Protein AF-A0A3D8I806-F1 (afdb_monomer_lite)

Structure (mmCIF, N/CA/C/O backbone):
data_AF-A0A3D8I806-F1
#
_entry.id   AF-A0A3D8I806-F1
#
loop_
_atom_site.group_PDB
_atom_site.id
_atom_site.type_symbol
_atom_site.label_atom_id
_atom_site.label_alt_id
_atom_site.label_comp_id
_atom_site.label_asym_id
_atom_site.label_entity_id
_atom_site.label_seq_id
_atom_site.pdbx_PDB_ins_code
_atom_site.Cartn_x
_atom_site.Cartn_y
_atom_site.Cartn_z
_atom_site.occupancy
_atom_site.B_iso_or_equiv
_atom_site.auth_seq_id
_atom_site.auth_comp_id
_atom_site.auth_asym_id
_atom_site.auth_atom_id
_atom_site.pdbx_PDB_model_num
ATOM 1 N N . MET A 1 1 ? -3.900 -1.223 16.841 1.00 91.44 1 MET A N 1
ATOM 2 C CA . MET A 1 1 ? -4.527 -0.066 16.174 1.00 91.44 1 MET A CA 1
ATOM 3 C C . MET A 1 1 ? -6.025 -0.297 16.074 1.00 91.44 1 MET A C 1
ATOM 5 O O . MET A 1 1 ? -6.434 -1.405 15.757 1.00 91.44 1 MET A O 1
ATOM 9 N N . ILE A 1 2 ? -6.832 0.716 16.383 1.00 94.12 2 ILE A N 1
ATOM 10 C CA . ILE A 1 2 ? -8.293 0.694 16.250 1.00 94.12 2 ILE A CA 1
ATOM 11 C C . ILE A 1 2 ? -8.667 1.702 15.163 1.00 94.12 2 ILE A C 1
ATOM 13 O O . ILE A 1 2 ? -8.192 2.835 15.216 1.00 94.12 2 ILE A O 1
ATOM 17 N N . LYS A 1 3 ? -9.485 1.311 14.187 1.00 93.19 3 LYS A N 1
ATOM 18 C CA . LYS A 1 3 ? -9.926 2.195 13.099 1.00 93.19 3 LYS A CA 1
ATOM 19 C C . LYS A 1 3 ? -11.351 1.894 12.658 1.00 93.19 3 LYS A C 1
ATOM 21 O O . LYS A 1 3 ? -11.885 0.832 12.971 1.00 93.19 3 LYS A O 1
ATOM 26 N N . THR A 1 4 ? -11.946 2.796 11.899 1.00 92.50 4 THR A N 1
ATOM 27 C CA . THR A 1 4 ? -13.226 2.595 11.206 1.00 92.50 4 THR A CA 1
ATOM 28 C C . THR A 1 4 ? -12.998 2.173 9.740 1.00 92.50 4 THR A C 1
ATOM 30 O O . THR A 1 4 ? -11.884 2.268 9.225 1.00 92.50 4 THR A O 1
ATOM 33 N N . ASN A 1 5 ? -14.026 1.651 9.057 1.00 90.69 5 ASN A N 1
ATOM 34 C CA . ASN A 1 5 ? -13.958 1.212 7.642 1.00 90.69 5 ASN A CA 1
ATOM 35 C C . ASN A 1 5 ? -14.298 2.266 6.581 1.00 90.69 5 ASN A C 1
ATOM 37 O O . ASN A 1 5 ? -14.129 1.984 5.399 1.00 90.69 5 ASN A O 1
ATOM 41 N N . HIS A 1 6 ? -14.869 3.403 6.959 1.00 88.25 6 HIS A N 1
ATOM 42 C CA . HIS A 1 6 ? -15.594 4.275 6.025 1.00 88.25 6 HIS A CA 1
ATOM 43 C C . HIS A 1 6 ? -15.131 5.735 6.087 1.00 88.25 6 HIS A C 1
ATOM 45 O O . HIS A 1 6 ? -15.766 6.601 5.489 1.00 88.25 6 HIS A O 1
ATOM 51 N N . ASP A 1 7 ? -14.045 6.009 6.813 1.00 85.44 7 ASP A N 1
ATOM 52 C CA . ASP A 1 7 ? -13.492 7.349 6.972 1.00 85.44 7 ASP A CA 1
ATOM 53 C C . ASP A 1 7 ? -11.987 7.414 6.716 1.00 85.44 7 ASP A C 1
ATOM 55 O O . ASP A 1 7 ? -11.317 6.410 6.467 1.00 85.44 7 ASP A O 1
ATOM 59 N N . CYS A 1 8 ? -11.460 8.635 6.826 1.00 82.19 8 CYS A N 1
ATOM 60 C CA . CYS A 1 8 ? -10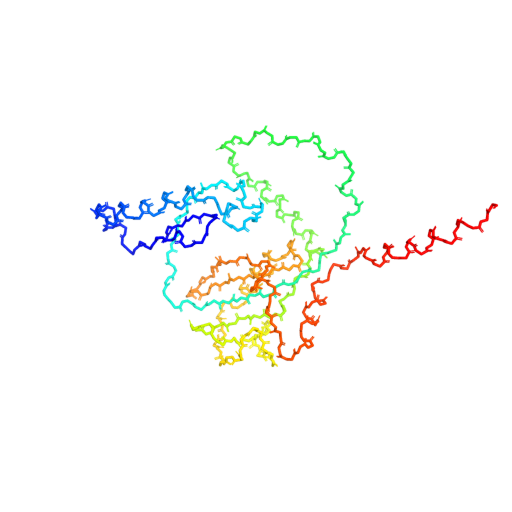.044 8.877 7.027 1.00 82.19 8 CYS A CA 1
ATOM 61 C C . CYS A 1 8 ? -9.789 9.527 8.401 1.00 82.19 8 CYS A C 1
ATOM 63 O O . CYS A 1 8 ? -10.479 10.461 8.812 1.00 82.19 8 CYS A O 1
ATOM 65 N N . GLY A 1 9 ? -8.724 9.108 9.088 1.00 82.06 9 GLY A N 1
ATOM 66 C CA . GLY A 1 9 ? -8.255 9.752 10.324 1.00 82.06 9 GLY A CA 1
ATOM 67 C C . GLY A 1 9 ? -8.912 9.264 11.623 1.00 82.06 9 GLY A C 1
ATOM 68 O O . GLY A 1 9 ? -8.425 9.616 12.707 1.00 82.06 9 GLY A O 1
ATOM 69 N N . GLY A 1 10 ? -9.924 8.390 11.548 1.00 84.50 10 GLY A N 1
ATOM 70 C CA . GLY A 1 10 ? -10.571 7.714 12.681 1.00 84.50 10 GLY A CA 1
ATOM 71 C C . GLY A 1 10 ? -9.715 6.637 13.354 1.00 84.50 10 GLY A C 1
ATOM 72 O O . GLY A 1 10 ? -10.228 5.611 13.788 1.00 84.50 10 GLY A O 1
ATOM 73 N N . VAL A 1 11 ? -8.398 6.847 13.429 1.00 91.62 11 VAL A N 1
ATOM 74 C CA . VAL A 1 11 ? -7.421 5.880 13.942 1.00 91.62 11 VAL A CA 1
ATOM 75 C C . VAL A 1 11 ? -7.052 6.195 15.393 1.00 91.62 11 VAL A C 1
ATOM 77 O O . VAL A 1 11 ? -6.738 7.340 15.732 1.00 91.62 11 VAL A O 1
ATOM 80 N N . VAL A 1 12 ? -7.057 5.175 16.250 1.00 94.44 12 VAL A N 1
ATOM 81 C CA . VAL A 1 12 ? -6.552 5.201 17.629 1.00 94.44 12 VAL A CA 1
ATOM 82 C C . VAL A 1 12 ? -5.414 4.190 17.755 1.00 94.44 12 VAL A C 1
ATOM 84 O O . VAL A 1 12 ? -5.570 3.002 17.451 1.00 94.44 12 VAL A O 1
ATOM 87 N N . ILE A 1 13 ? -4.259 4.655 18.225 1.00 93.25 13 ILE A N 1
ATOM 88 C CA . ILE A 1 13 ? -3.112 3.800 18.527 1.00 93.25 13 ILE A CA 1
ATOM 89 C C . ILE A 1 13 ? -3.187 3.381 19.993 1.00 93.25 13 ILE A C 1
ATOM 91 O O . ILE A 1 13 ? -3.414 4.203 20.875 1.00 93.25 13 ILE A O 1
ATOM 95 N N . VAL A 1 14 ? -3.034 2.080 20.231 1.00 93.69 14 VAL A N 1
ATOM 96 C CA . VAL A 1 14 ? -3.030 1.478 21.566 1.00 93.69 14 VAL A CA 1
ATOM 97 C C . VAL A 1 14 ? -1.726 0.710 21.698 1.00 93.69 14 VAL A C 1
ATOM 99 O O . VAL A 1 14 ? -1.607 -0.384 21.151 1.00 93.69 14 VAL A O 1
ATOM 102 N N . GLU A 1 15 ? -0.749 1.308 22.374 1.00 91.25 15 GLU A N 1
ATOM 103 C CA . GLU A 1 15 ? 0.585 0.722 22.575 1.00 91.25 15 GLU A CA 1
ATOM 104 C C 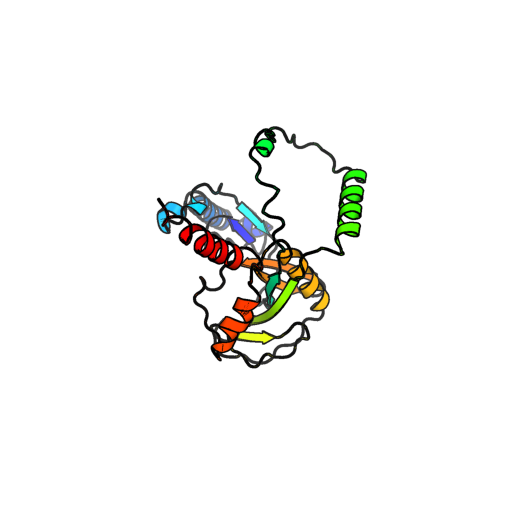. GLU A 1 15 ? 0.572 -0.347 23.671 1.00 91.25 15 GLU A C 1
ATOM 106 O O . GLU A 1 15 ? 1.154 -1.418 23.518 1.00 91.25 15 GLU A O 1
ATOM 111 N N . ASN A 1 16 ? -0.148 -0.082 24.766 1.00 93.12 16 ASN A N 1
ATOM 112 C CA . ASN A 1 16 ? -0.299 -1.003 25.884 1.00 93.12 16 ASN A CA 1
ATOM 113 C C . ASN A 1 16 ? -1.782 -1.206 26.212 1.00 93.12 16 ASN A C 1
ATOM 115 O O . ASN A 1 16 ? -2.479 -0.281 26.632 1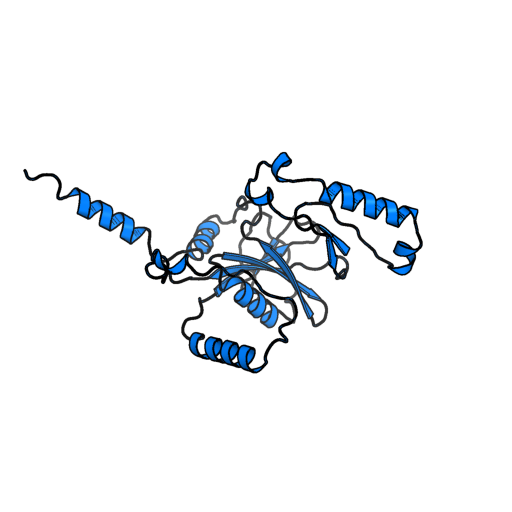.00 93.12 16 ASN A O 1
ATOM 119 N N . LYS A 1 17 ? -2.262 -2.442 26.031 1.00 93.31 17 LYS A N 1
ATOM 120 C CA . LYS A 1 17 ? -3.670 -2.807 26.236 1.00 93.31 17 LYS A CA 1
ATOM 121 C C . LYS A 1 17 ? -4.120 -2.628 27.686 1.00 93.31 17 LYS A C 1
ATOM 123 O O . LYS A 1 17 ? -5.197 -2.090 27.914 1.00 93.31 17 LYS A O 1
ATOM 128 N N . GLU A 1 18 ? -3.314 -3.068 28.647 1.00 94.75 18 GLU A N 1
ATOM 129 C CA . GLU A 1 18 ? -3.636 -2.967 30.075 1.00 94.75 18 GLU A CA 1
ATOM 130 C C . GLU A 1 18 ? -3.771 -1.500 30.483 1.00 94.75 18 GLU A C 1
ATOM 132 O O . GLU A 1 18 ? -4.798 -1.091 31.021 1.00 94.75 18 GLU A O 1
ATOM 137 N N . GLN A 1 19 ? -2.779 -0.675 30.146 1.00 94.06 19 GLN A N 1
ATOM 138 C CA . GLN A 1 19 ? -2.801 0.754 30.449 1.00 94.06 19 GLN A CA 1
ATOM 139 C C . GLN A 1 19 ? -3.978 1.461 29.773 1.00 94.06 19 GLN A C 1
ATOM 141 O O . GLN A 1 19 ? -4.633 2.287 30.403 1.00 94.06 19 GLN A O 1
ATOM 146 N N . PHE A 1 20 ? -4.267 1.129 28.513 1.00 96.06 20 PHE A N 1
ATOM 147 C CA . PHE A 1 20 ? -5.390 1.702 27.777 1.00 96.06 20 PHE A CA 1
ATOM 148 C C . PHE A 1 20 ? -6.740 1.388 28.429 1.00 96.06 20 PHE A C 1
ATOM 150 O O . PHE A 1 20 ? -7.594 2.264 28.506 1.00 96.06 20 PHE A O 1
ATOM 157 N N . LEU A 1 21 ? -6.931 0.162 28.924 1.00 94.50 21 LEU A N 1
ATOM 158 C CA . LEU A 1 21 ? -8.178 -0.243 29.578 1.00 94.50 21 LEU A CA 1
ATOM 159 C C . LEU A 1 21 ? -8.332 0.343 30.990 1.00 94.50 21 LEU A C 1
ATOM 161 O O . LEU A 1 21 ? -9.456 0.598 31.417 1.00 94.50 21 LEU A O 1
ATOM 165 N N . HIS A 1 22 ? -7.229 0.580 31.707 1.00 96.38 22 HIS A N 1
ATOM 166 C CA . HIS A 1 22 ? -7.258 1.134 33.066 1.00 96.38 22 HIS A CA 1
ATOM 167 C C . HIS A 1 22 ? -7.256 2.670 33.103 1.00 96.38 22 HIS A C 1
ATOM 169 O O . HIS A 1 22 ? -7.781 3.267 34.045 1.00 96.38 22 HIS A O 1
ATOM 175 N N . ASN A 1 23 ? -6.697 3.338 32.091 1.00 96.62 23 ASN A N 1
ATOM 176 C CA . ASN A 1 23 ? -6.719 4.793 31.992 1.00 96.62 23 ASN A CA 1
ATOM 177 C C . ASN A 1 23 ? -8.055 5.270 31.403 1.00 96.62 23 ASN A C 1
ATOM 179 O O . ASN A 1 23 ? -8.211 5.411 30.190 1.00 96.62 23 ASN A O 1
ATOM 183 N N . GLN A 1 24 ? -9.016 5.556 32.285 1.00 96.00 24 GLN A N 1
ATOM 184 C CA . GLN A 1 24 ? -10.355 6.005 31.893 1.00 96.00 24 GLN A CA 1
ATOM 185 C C . GLN A 1 24 ? -10.358 7.266 31.024 1.00 96.00 24 GLN A C 1
ATOM 187 O O . GLN A 1 24 ? -11.201 7.391 30.139 1.00 96.00 24 GLN A O 1
ATOM 192 N N . GLN A 1 25 ? -9.425 8.195 31.236 1.00 96.62 25 GLN A N 1
ATOM 193 C CA . GLN A 1 25 ? -9.353 9.397 30.412 1.00 96.62 25 GLN A CA 1
ATOM 194 C C . GLN A 1 25 ? -9.020 9.036 28.958 1.00 96.62 25 GLN A C 1
ATOM 196 O O . GLN A 1 25 ? -9.793 9.355 28.056 1.00 96.62 25 GLN A O 1
ATOM 201 N N . VAL A 1 26 ? -7.923 8.304 28.743 1.00 95.69 26 VAL A N 1
ATOM 202 C CA . VAL A 1 26 ? -7.471 7.892 27.402 1.00 95.69 26 VAL A CA 1
ATOM 203 C C . VAL A 1 26 ? -8.513 7.007 26.717 1.00 95.69 26 VAL A C 1
ATOM 205 O O . VAL A 1 26 ? -8.798 7.176 25.531 1.00 95.69 26 VAL A O 1
ATOM 208 N N . PHE A 1 27 ? -9.128 6.089 27.465 1.00 96.75 27 PHE A N 1
ATOM 209 C CA . PHE A 1 27 ? -10.194 5.239 26.946 1.00 96.75 27 PHE A CA 1
ATOM 210 C C . PHE A 1 27 ? -11.396 6.059 26.457 1.00 96.75 27 PHE A C 1
ATOM 212 O O . PHE A 1 27 ? -11.903 5.825 25.358 1.00 96.75 27 PHE A O 1
ATOM 219 N N . ASN A 1 28 ? -11.843 7.044 27.242 1.00 97.19 28 ASN A N 1
ATOM 220 C CA . ASN A 1 28 ? -12.973 7.895 26.872 1.00 97.19 28 ASN A CA 1
ATOM 221 C C . ASN A 1 28 ? -12.645 8.825 25.702 1.00 97.19 28 ASN A C 1
ATOM 223 O O . ASN A 1 28 ? -13.493 9.016 24.835 1.00 97.19 28 ASN A O 1
ATOM 227 N N . GLU A 1 29 ? -11.427 9.363 25.625 1.00 96.62 29 GLU A N 1
ATOM 228 C CA . GLU A 1 29 ? -10.968 10.152 24.475 1.00 96.62 29 GLU A CA 1
ATOM 229 C C . GLU A 1 29 ? -10.997 9.320 23.184 1.00 96.62 29 GLU A C 1
ATOM 231 O O . GLU A 1 29 ? -11.567 9.749 22.176 1.00 96.62 29 GLU A O 1
ATOM 236 N N . ALA A 1 30 ? -10.467 8.093 23.228 1.00 96.25 30 ALA A N 1
ATOM 237 C CA . ALA A 1 30 ? -10.513 7.156 22.111 1.00 96.25 30 ALA A CA 1
ATOM 238 C C . ALA A 1 30 ? -11.950 6.793 21.718 1.00 96.25 30 ALA A C 1
ATOM 240 O O . ALA A 1 30 ? -12.295 6.830 20.536 1.00 96.25 30 ALA A O 1
ATOM 241 N N . LYS A 1 31 ? -12.803 6.483 22.702 1.00 96.25 31 LYS A N 1
ATOM 242 C CA . LYS A 1 31 ? -14.220 6.178 22.483 1.00 96.25 31 LYS A CA 1
ATOM 243 C C . LYS A 1 31 ? -14.943 7.352 21.831 1.00 96.25 31 LYS A C 1
ATOM 245 O O . LYS A 1 31 ? -15.603 7.153 20.822 1.00 96.25 31 LYS A O 1
ATOM 250 N N . ASN A 1 32 ? -14.780 8.567 22.350 1.00 96.81 32 ASN A N 1
ATOM 251 C CA . ASN A 1 32 ? -15.413 9.768 21.803 1.00 96.81 32 ASN A CA 1
ATOM 252 C C . ASN A 1 32 ? -14.955 10.042 20.369 1.00 96.81 32 ASN A C 1
ATOM 254 O O . ASN A 1 32 ? -15.781 10.358 19.512 1.00 96.81 32 ASN A O 1
ATOM 258 N N . LYS A 1 33 ? -13.654 9.877 20.092 1.00 96.19 33 LYS A N 1
ATOM 259 C CA . LYS A 1 33 ? -13.119 9.973 18.733 1.00 96.19 33 LYS A CA 1
ATOM 260 C C . LYS A 1 33 ? -13.801 8.954 17.818 1.00 96.19 33 LYS A C 1
ATOM 262 O O . LYS A 1 33 ? -14.367 9.345 16.805 1.00 96.19 33 LYS A O 1
ATOM 267 N N . LEU A 1 34 ? -13.799 7.674 18.183 1.00 96.31 34 LEU A N 1
ATOM 268 C CA . LEU A 1 34 ? -14.389 6.611 17.365 1.00 96.31 34 LEU A CA 1
ATOM 269 C C . LEU A 1 34 ? -15.900 6.795 17.167 1.00 96.31 34 LEU A C 1
ATOM 271 O O . LEU A 1 34 ? -16.373 6.626 16.050 1.00 96.31 34 LEU A O 1
ATOM 275 N N . THR A 1 35 ? -16.647 7.200 18.198 1.00 95.88 35 THR A N 1
ATOM 276 C CA . THR A 1 35 ? -18.086 7.498 18.093 1.00 95.88 35 THR A CA 1
ATOM 277 C C . THR A 1 35 ? -18.348 8.621 17.097 1.00 95.88 35 THR A C 1
ATOM 279 O O . THR A 1 35 ? -19.144 8.441 16.182 1.00 95.88 35 THR A O 1
ATOM 282 N N . LYS A 1 36 ? -17.624 9.743 17.207 1.00 95.25 36 LYS A N 1
ATOM 283 C CA . LYS A 1 36 ? -17.750 10.860 16.260 1.00 95.25 36 LYS A CA 1
ATOM 284 C C . LYS A 1 36 ? -17.516 10.401 14.820 1.00 95.25 36 LYS A C 1
ATOM 286 O O . LYS A 1 36 ? -18.215 10.825 13.905 1.00 95.25 36 LYS A O 1
ATOM 291 N N . HIS A 1 37 ? -16.516 9.550 14.628 1.00 94.81 37 HIS A N 1
ATOM 292 C CA . HIS A 1 37 ? -16.167 9.002 13.328 1.00 94.81 37 HIS A CA 1
ATOM 293 C C . HIS A 1 37 ? -17.248 8.046 12.793 1.00 94.81 37 HIS A C 1
ATOM 295 O O . HIS A 1 37 ? -17.671 8.211 11.658 1.00 94.81 37 HIS A O 1
ATOM 301 N N . LEU A 1 38 ? -17.789 7.145 13.622 1.00 94.69 38 LEU A N 1
ATOM 302 C CA . LEU A 1 38 ? -18.918 6.274 13.261 1.00 94.69 38 LEU A CA 1
ATOM 303 C C . LEU A 1 38 ? -20.197 7.040 12.887 1.00 94.69 38 LEU A C 1
ATOM 305 O O . LEU A 1 38 ? -20.976 6.566 12.067 1.00 94.69 38 LEU A O 1
ATOM 309 N N . GLU A 1 39 ? -20.427 8.203 13.494 1.00 94.62 39 GLU A N 1
ATOM 310 C CA . GLU A 1 39 ? -21.573 9.074 13.198 1.00 94.62 39 GLU A CA 1
ATOM 311 C C . GLU A 1 39 ? -21.357 9.938 11.942 1.00 94.62 39 GLU A C 1
ATOM 313 O O . GLU A 1 39 ? -22.293 10.570 11.445 1.00 94.62 39 GLU A O 1
ATOM 318 N N . THR A 1 40 ? -20.133 9.980 11.405 1.00 92.75 40 THR A N 1
ATOM 319 C CA . THR A 1 40 ? -19.782 10.823 10.261 1.00 92.75 40 THR A CA 1
ATOM 320 C C . THR A 1 40 ? -19.949 10.062 8.951 1.00 92.75 40 THR A C 1
ATOM 322 O O . THR A 1 40 ? -19.111 9.254 8.564 1.00 92.75 40 THR A O 1
ATOM 325 N N . ASN A 1 41 ? -20.990 10.391 8.187 1.00 92.00 41 ASN A N 1
ATOM 326 C CA . ASN A 1 41 ? -21.143 9.861 6.835 1.00 92.00 41 ASN A CA 1
ATOM 327 C C . ASN A 1 41 ? -20.392 10.732 5.810 1.00 92.00 41 ASN A C 1
ATOM 329 O O . ASN A 1 41 ? -20.807 11.854 5.498 1.00 92.00 41 ASN A O 1
ATOM 333 N N . TYR A 1 42 ? -19.303 10.192 5.253 1.00 89.88 42 TYR A N 1
ATOM 334 C CA . TYR A 1 42 ? -18.424 10.893 4.308 1.00 89.88 42 TYR A CA 1
ATOM 335 C C . TYR A 1 42 ? -19.107 11.300 3.002 1.00 89.88 42 TYR A C 1
ATOM 337 O O . TYR A 1 42 ? -18.703 12.295 2.397 1.00 89.88 42 TYR A O 1
ATOM 345 N N . TYR A 1 43 ? -20.203 10.644 2.609 1.00 91.50 43 TYR A N 1
ATOM 346 C CA . TYR A 1 43 ? -21.008 11.099 1.475 1.00 91.50 43 TYR A CA 1
ATOM 347 C C . TYR A 1 43 ? -21.492 12.543 1.655 1.00 91.50 43 TYR A C 1
ATOM 349 O O . TYR A 1 43 ? -21.518 13.310 0.694 1.00 91.50 43 TYR A O 1
ATOM 357 N N . HIS A 1 44 ? -21.857 12.957 2.870 1.00 92.75 44 HIS A N 1
ATOM 358 C CA . HIS A 1 44 ? -22.310 14.329 3.108 1.00 92.75 44 HIS A CA 1
ATOM 359 C C . HIS A 1 44 ? -21.180 15.362 3.002 1.00 92.75 44 HIS A C 1
ATOM 361 O O . HIS A 1 44 ? -21.472 16.544 2.830 1.00 92.75 44 HIS A O 1
ATOM 367 N N . ILE A 1 45 ? -19.921 14.916 3.042 1.00 89.06 45 ILE A N 1
ATOM 368 C CA . ILE A 1 45 ? -18.721 15.750 2.966 1.00 89.06 45 ILE A CA 1
ATOM 369 C C . ILE A 1 45 ? -18.197 15.806 1.526 1.00 89.06 45 ILE A C 1
ATOM 371 O O . ILE A 1 45 ? -18.136 16.885 0.942 1.00 89.06 45 ILE A O 1
ATOM 375 N N . SER A 1 46 ? -17.838 14.657 0.940 1.00 88.44 46 SER A N 1
ATOM 376 C CA . SER A 1 46 ? -17.204 14.589 -0.388 1.00 88.44 46 SER A CA 1
ATOM 377 C C . SER A 1 46 ? -18.198 14.462 -1.542 1.00 88.44 46 SER A C 1
ATOM 379 O O . SER A 1 46 ? -17.825 14.659 -2.695 1.00 88.44 46 SER A O 1
ATOM 381 N N . ARG A 1 47 ? -19.472 14.159 -1.248 1.00 92.44 47 ARG A N 1
ATOM 382 C CA . ARG A 1 47 ? -20.541 13.906 -2.237 1.00 92.44 47 ARG A CA 1
ATOM 383 C C . ARG A 1 47 ? -20.287 12.706 -3.148 1.00 92.44 47 ARG A C 1
ATOM 385 O O . ARG A 1 47 ? -20.954 12.550 -4.169 1.00 92.44 47 ARG A O 1
ATOM 392 N N . GLU A 1 48 ? -19.411 11.802 -2.732 1.00 88.44 48 GLU A N 1
ATOM 393 C CA . GLU A 1 48 ? -19.169 10.533 -3.403 1.00 88.44 48 GLU A CA 1
ATOM 394 C C . GLU A 1 48 ? -20.229 9.503 -2.992 1.00 88.44 48 GLU A C 1
ATOM 396 O O . GLU A 1 48 ? -20.221 8.955 -1.891 1.00 88.44 48 GLU A O 1
ATOM 401 N N . TYR A 1 49 ? -21.197 9.272 -3.883 1.00 92.56 49 TYR A N 1
ATOM 402 C CA . TYR A 1 49 ? -22.420 8.522 -3.570 1.00 92.56 49 TYR A CA 1
ATOM 403 C C . TYR A 1 49 ? -22.168 7.082 -3.098 1.00 92.56 49 TYR A C 1
ATOM 405 O O . TYR A 1 49 ? -22.941 6.556 -2.304 1.00 92.56 49 TYR A O 1
ATOM 413 N N . HIS A 1 50 ? -21.072 6.454 -3.531 1.00 89.88 50 HIS A N 1
ATOM 414 C CA . HIS A 1 50 ? -20.718 5.089 -3.136 1.00 89.88 50 HIS A CA 1
ATOM 415 C C . HIS A 1 50 ? -20.333 4.947 -1.651 1.00 89.88 50 HIS A C 1
ATOM 417 O O . HIS A 1 50 ? -20.349 3.832 -1.142 1.00 89.88 50 HIS A O 1
ATOM 423 N N . TYR A 1 51 ? -20.058 6.045 -0.933 1.00 90.38 51 TYR A N 1
ATOM 424 C CA . TYR A 1 51 ? -19.868 6.012 0.525 1.00 90.38 51 TYR A CA 1
ATOM 425 C C . TYR A 1 51 ? -21.175 6.090 1.320 1.00 90.38 51 TYR A C 1
ATOM 427 O O . TYR A 1 51 ? -21.167 5.831 2.520 1.00 90.38 51 TYR A O 1
ATOM 435 N N . LYS A 1 52 ? -22.299 6.455 0.685 1.00 92.62 52 LYS A N 1
ATOM 436 C CA . LYS A 1 52 ? -23.544 6.815 1.381 1.00 92.62 52 LYS A CA 1
ATOM 437 C C . LYS A 1 52 ? -24.082 5.695 2.267 1.00 92.62 52 LYS A C 1
ATOM 439 O O . LYS A 1 52 ? -24.523 5.974 3.379 1.00 92.62 52 LYS A O 1
ATOM 444 N N . ASP A 1 53 ? -24.036 4.468 1.760 1.00 94.94 53 ASP A N 1
ATOM 445 C CA . ASP A 1 53 ? -24.699 3.310 2.360 1.00 94.94 53 ASP A CA 1
ATOM 446 C C . ASP A 1 53 ? -23.696 2.324 2.995 1.00 94.94 53 ASP A C 1
ATOM 448 O O . ASP A 1 53 ? -24.044 1.180 3.287 1.00 94.94 53 ASP A O 1
ATOM 452 N N . ILE A 1 54 ? -22.438 2.740 3.210 1.00 92.19 54 ILE A N 1
ATOM 453 C CA . ILE A 1 54 ? -21.460 1.915 3.931 1.00 92.19 54 ILE A CA 1
ATOM 454 C C . ILE A 1 54 ? -21.866 1.849 5.401 1.00 92.19 54 ILE A C 1
ATOM 456 O O . ILE A 1 54 ? -21.939 2.872 6.075 1.00 92.19 54 ILE A O 1
ATOM 460 N N . GLU A 1 55 ? -22.077 0.637 5.912 1.00 94.31 55 GLU A N 1
ATOM 461 C CA . GLU A 1 55 ? -22.334 0.411 7.332 1.00 94.31 55 GLU A CA 1
ATOM 462 C C . GLU A 1 55 ? -21.071 0.717 8.169 1.00 94.31 55 GLU A C 1
ATOM 464 O O . GLU A 1 55 ? -20.045 0.036 7.999 1.00 94.31 55 GLU A O 1
ATOM 469 N N . PRO A 1 56 ? -21.116 1.707 9.085 1.00 94.19 56 PRO A N 1
ATOM 470 C CA . PRO A 1 56 ? -19.983 2.061 9.936 1.00 94.19 56 PRO A CA 1
ATOM 471 C C . PRO A 1 56 ? -19.593 0.928 10.892 1.00 94.19 56 PRO A C 1
ATOM 473 O O . PRO A 1 56 ? -20.409 0.449 11.678 1.00 94.19 56 PRO A O 1
ATOM 476 N N . ARG A 1 57 ? -18.326 0.502 10.864 1.00 94.75 57 ARG A N 1
ATOM 477 C CA . ARG A 1 57 ? -17.783 -0.563 11.727 1.00 94.75 57 ARG A CA 1
ATOM 478 C C . ARG A 1 57 ? -16.408 -0.191 12.270 1.00 94.75 57 ARG A C 1
ATOM 480 O O . ARG A 1 57 ? -15.670 0.545 11.621 1.00 94.75 57 ARG A O 1
ATOM 487 N N . ILE A 1 58 ? -16.060 -0.743 13.436 1.00 94.00 58 ILE A N 1
ATOM 488 C CA . ILE A 1 58 ? -14.726 -0.640 14.046 1.00 94.00 58 ILE A CA 1
ATOM 489 C C . ILE A 1 58 ? -13.947 -1.937 13.808 1.00 94.00 58 ILE A C 1
ATOM 491 O O . ILE A 1 58 ? -14.474 -3.031 14.006 1.00 94.00 58 ILE A O 1
ATOM 495 N N . PHE A 1 59 ? -12.672 -1.799 13.460 1.00 92.81 59 PHE A N 1
ATOM 496 C CA . PHE A 1 59 ? -11.701 -2.877 13.325 1.00 92.81 59 PHE A CA 1
ATOM 497 C C . PHE A 1 59 ? -10.555 -2.651 14.298 1.00 92.81 59 PHE A C 1
ATOM 499 O O . PHE A 1 59 ? -10.129 -1.517 14.532 1.00 92.81 59 PHE A O 1
ATOM 506 N N . VAL A 1 60 ? -10.049 -3.746 14.854 1.00 92.62 60 VAL A N 1
ATOM 507 C CA . VAL A 1 60 ? -8.863 -3.747 15.705 1.00 92.62 60 VAL A CA 1
ATOM 508 C C . VAL A 1 60 ? -7.837 -4.660 15.058 1.00 92.62 60 VAL A C 1
ATOM 510 O O . VAL A 1 60 ? -8.106 -5.838 14.844 1.00 92.62 60 VAL A O 1
ATOM 513 N N . GLU A 1 61 ? -6.671 -4.109 14.749 1.00 88.31 61 GLU A N 1
ATOM 514 C CA . GLU A 1 61 ? -5.561 -4.831 14.132 1.00 88.31 61 GLU A CA 1
ATOM 515 C C . GLU A 1 61 ? -4.267 -4.638 14.923 1.00 88.31 61 GLU A C 1
ATOM 517 O O . GLU A 1 61 ? -4.088 -3.643 15.635 1.00 88.31 61 GLU A O 1
ATOM 522 N N . GLU A 1 62 ? -3.368 -5.613 14.839 1.00 88.69 62 GLU A N 1
ATOM 523 C CA . GLU A 1 62 ? -2.047 -5.517 15.453 1.00 88.69 62 GLU A CA 1
ATOM 524 C C . GLU A 1 62 ? -1.220 -4.430 14.755 1.00 88.69 62 GLU A C 1
ATOM 526 O O . GLU A 1 62 ? -1.278 -4.266 13.538 1.00 88.69 62 GLU A O 1
ATOM 531 N N . MET A 1 63 ? -0.461 -3.657 15.532 1.00 88.25 63 MET A N 1
ATOM 532 C CA . MET A 1 63 ? 0.456 -2.677 14.962 1.00 88.25 63 MET A CA 1
ATOM 533 C C . MET A 1 63 ? 1.733 -3.394 14.527 1.00 88.25 63 MET A C 1
ATOM 535 O O . MET A 1 63 ? 2.393 -4.037 15.334 1.00 88.25 63 MET A O 1
ATOM 539 N N . LEU A 1 64 ? 2.082 -3.270 13.249 1.00 86.06 64 LEU A N 1
ATOM 540 C CA . LEU A 1 64 ? 3.203 -3.998 12.653 1.00 86.06 64 LEU A CA 1
ATOM 541 C C . LEU A 1 64 ? 4.588 -3.392 12.969 1.00 86.06 64 LEU A C 1
ATOM 543 O O . LEU A 1 64 ? 5.608 -4.005 12.657 1.00 86.06 64 LEU A O 1
ATOM 547 N N . GLY A 1 65 ? 4.630 -2.209 13.589 1.00 82.62 65 GLY A N 1
ATOM 548 C CA . GLY A 1 65 ? 5.848 -1.489 13.975 1.00 82.62 65 GLY A CA 1
ATOM 549 C C . GLY A 1 65 ? 5.932 -0.084 13.375 1.00 82.62 65 GLY A C 1
ATOM 550 O O . GLY A 1 65 ? 4.999 0.388 12.725 1.00 82.62 65 GLY A O 1
ATOM 551 N N . GLU A 1 66 ? 7.064 0.580 13.601 1.00 79.31 66 GLU A N 1
ATOM 552 C CA . GLU A 1 66 ? 7.376 1.903 13.051 1.00 79.31 66 GLU A CA 1
ATOM 553 C C . GLU A 1 66 ? 8.299 1.801 11.828 1.00 79.31 66 GLU A C 1
ATOM 555 O O . GLU A 1 66 ? 9.033 0.826 11.670 1.00 79.31 66 GLU A O 1
ATOM 560 N N . ASN A 1 67 ? 8.295 2.832 10.975 1.00 78.94 67 ASN A N 1
ATOM 561 C CA . ASN A 1 67 ? 9.203 2.969 9.824 1.00 78.94 67 ASN A CA 1
ATOM 562 C C . ASN A 1 67 ? 9.199 1.768 8.859 1.00 78.94 67 ASN A C 1
ATOM 564 O O . ASN A 1 67 ? 10.231 1.396 8.297 1.00 78.94 67 ASN A O 1
ATOM 568 N N . LEU A 1 68 ? 8.028 1.164 8.656 1.00 85.75 68 LEU A N 1
ATOM 569 C CA . LEU A 1 68 ? 7.863 0.034 7.751 1.00 85.75 68 LEU A CA 1
ATOM 570 C C . LEU A 1 68 ? 8.092 0.460 6.300 1.00 85.75 68 LEU A C 1
ATOM 572 O O . LEU A 1 68 ? 7.515 1.442 5.831 1.00 85.75 68 LEU A O 1
ATOM 576 N N . GLN A 1 69 ? 8.905 -0.311 5.577 1.00 89.44 69 GLN A N 1
ATOM 577 C CA . GLN A 1 69 ? 9.035 -0.133 4.138 1.00 89.44 69 GLN A CA 1
ATOM 578 C C . GLN A 1 69 ? 7.802 -0.706 3.444 1.00 89.44 69 GLN A C 1
ATOM 580 O O . GLN A 1 69 ? 7.528 -1.905 3.526 1.00 89.44 69 GLN A O 1
ATOM 585 N N . ASP A 1 70 ? 7.096 0.169 2.743 1.00 91.12 70 ASP A N 1
ATOM 586 C CA . ASP A 1 70 ? 5.978 -0.170 1.874 1.00 91.12 70 ASP A CA 1
ATOM 587 C C . ASP A 1 70 ? 6.501 -0.570 0.485 1.00 91.12 70 ASP A C 1
ATOM 589 O O . ASP A 1 70 ? 7.348 0.130 -0.090 1.00 91.12 70 ASP A O 1
ATOM 593 N N . TYR A 1 71 ? 6.022 -1.706 -0.020 1.00 96.75 71 TYR A N 1
ATOM 594 C CA . TYR A 1 71 ? 6.319 -2.237 -1.344 1.00 96.75 71 TYR A CA 1
ATOM 595 C C . TYR A 1 71 ? 5.031 -2.252 -2.158 1.00 96.75 71 TYR A C 1
ATOM 597 O O . TYR A 1 71 ? 4.155 -3.087 -1.929 1.00 96.75 71 TYR A O 1
ATOM 605 N N . ARG A 1 72 ? 4.931 -1.346 -3.129 1.00 97.81 72 ARG A N 1
ATOM 606 C CA . ARG A 1 72 ? 3.697 -1.129 -3.888 1.00 97.81 72 ARG A CA 1
ATOM 607 C C . ARG A 1 72 ? 3.799 -1.764 -5.264 1.00 97.81 72 ARG A C 1
ATOM 609 O O . ARG A 1 72 ? 4.536 -1.279 -6.120 1.00 97.81 72 ARG A O 1
ATOM 616 N N . PHE A 1 73 ? 3.073 -2.851 -5.479 1.00 98.38 73 PHE A N 1
ATOM 617 C CA . PHE A 1 73 ? 3.094 -3.628 -6.716 1.00 98.38 73 PHE A CA 1
ATOM 618 C C . PHE A 1 73 ? 1.981 -3.149 -7.644 1.00 98.38 73 PHE A C 1
ATOM 620 O O . PHE A 1 73 ? 0.808 -3.454 -7.422 1.00 98.38 73 PHE A O 1
ATOM 627 N N . HIS A 1 74 ? 2.337 -2.413 -8.695 1.00 97.94 74 HIS A N 1
ATOM 628 C CA . HIS A 1 74 ? 1.390 -2.024 -9.738 1.00 97.94 74 HIS A CA 1
ATOM 629 C C . HIS A 1 74 ? 1.149 -3.217 -10.662 1.00 97.94 74 HIS A C 1
ATOM 631 O O . HIS A 1 74 ? 2.001 -3.570 -11.481 1.00 97.94 74 HIS A O 1
ATOM 637 N N . SER A 1 75 ? 0.003 -3.866 -10.470 1.00 96.94 75 SER A N 1
ATOM 638 C CA . SER A 1 75 ? -0.319 -5.163 -11.059 1.00 96.94 75 SER A CA 1
ATOM 639 C C . SER A 1 75 ? -1.372 -4.998 -12.149 1.00 96.94 75 SER A C 1
ATOM 641 O O . SER A 1 75 ? -2.395 -4.350 -11.927 1.00 96.94 75 SER A O 1
ATOM 643 N N . PHE A 1 76 ? -1.129 -5.598 -13.309 1.00 94.62 76 PHE A N 1
ATOM 644 C CA . PHE A 1 76 ? -1.969 -5.520 -14.500 1.00 94.62 76 PHE A CA 1
ATOM 645 C C . PHE A 1 76 ? -2.356 -6.928 -14.926 1.00 94.62 76 PHE A C 1
ATOM 647 O O . PHE A 1 76 ? -1.490 -7.798 -15.039 1.00 94.62 76 PHE A O 1
ATOM 654 N N . THR A 1 77 ? -3.638 -7.156 -15.183 1.00 90.81 77 THR A N 1
ATOM 655 C CA . THR A 1 77 ? -4.138 -8.487 -15.528 1.00 90.81 77 THR A CA 1
ATOM 656 C C . THR A 1 77 ? -4.942 -8.434 -16.813 1.00 90.81 77 THR A C 1
ATOM 658 O O . THR A 1 77 ? -5.921 -7.693 -16.926 1.00 90.81 77 THR A O 1
ATOM 661 N N . HIS A 1 78 ? -4.582 -9.288 -17.770 1.00 83.81 78 HIS A N 1
ATOM 662 C CA . HIS A 1 78 ? -5.384 -9.472 -18.973 1.00 83.81 78 HIS A CA 1
ATOM 663 C C . HIS A 1 78 ? -6.577 -10.373 -18.664 1.00 83.81 78 HIS A C 1
ATOM 665 O O . HIS A 1 78 ? -6.461 -11.595 -18.587 1.00 83.81 78 HIS A O 1
ATOM 671 N N . ILE A 1 79 ? -7.741 -9.756 -18.477 1.00 70.00 79 ILE A N 1
ATOM 672 C CA . ILE A 1 79 ? -9.001 -10.477 -18.310 1.00 70.00 79 ILE A CA 1
ATOM 673 C C . ILE A 1 79 ? -9.623 -10.658 -19.694 1.00 70.00 79 ILE A C 1
ATOM 675 O O . ILE A 1 79 ? -10.124 -9.697 -20.280 1.00 70.00 79 ILE A O 1
ATOM 679 N N . HIS A 1 80 ? -9.621 -11.889 -20.207 1.00 62.06 80 HIS A N 1
ATOM 680 C CA . HIS A 1 80 ? -10.408 -12.230 -21.387 1.00 62.06 80 HIS A CA 1
ATOM 681 C C . HIS A 1 80 ? -11.898 -12.116 -21.045 1.00 62.06 80 HIS A C 1
ATOM 683 O O . HIS A 1 80 ? -12.410 -12.814 -20.167 1.00 62.06 80 HIS A O 1
ATOM 689 N N . SER A 1 81 ? -12.612 -11.220 -21.723 1.00 52.72 81 SER A N 1
ATOM 690 C CA . SER A 1 81 ? -14.060 -11.123 -21.606 1.00 52.72 81 SER A CA 1
ATOM 691 C C . SER A 1 81 ? -14.716 -12.352 -22.246 1.00 52.72 81 SER A C 1
ATOM 693 O O . SER A 1 81 ? -15.043 -12.354 -23.421 1.00 52.72 81 SER A O 1
ATOM 695 N N . GLN A 1 82 ? -15.054 -13.370 -21.451 1.00 46.28 82 GLN A N 1
ATOM 696 C CA . GLN A 1 82 ? -16.189 -14.255 -21.781 1.00 46.28 82 GLN A CA 1
ATOM 697 C C . GLN A 1 82 ? -17.541 -13.577 -21.452 1.00 46.28 82 GLN A C 1
ATOM 699 O O . GLN A 1 82 ? -18.535 -14.225 -21.130 1.00 46.28 82 GLN A O 1
ATOM 704 N N . ARG A 1 83 ? -17.580 -12.237 -21.460 1.00 44.41 83 ARG A N 1
ATOM 705 C CA . ARG A 1 83 ? -18.660 -11.417 -20.888 1.00 44.41 83 ARG A CA 1
ATOM 706 C C . ARG A 1 83 ? -19.861 -11.189 -21.811 1.00 44.41 83 ARG A C 1
ATOM 708 O O . ARG A 1 83 ? -20.704 -10.378 -21.454 1.00 44.41 83 ARG A O 1
ATOM 715 N N . ASP A 1 84 ? -19.994 -11.944 -22.899 1.00 38.28 84 ASP A N 1
ATOM 716 C CA . ASP A 1 84 ? -21.190 -11.886 -23.755 1.00 38.28 84 ASP A CA 1
ATOM 717 C C . ASP A 1 84 ? -22.211 -13.012 -23.478 1.00 38.28 84 ASP A C 1
ATOM 719 O O . ASP A 1 84 ? -23.304 -12.984 -24.032 1.00 38.28 84 ASP A O 1
ATOM 723 N N . SER A 1 85 ? -21.929 -13.975 -22.583 1.00 35.53 85 SER A N 1
ATOM 724 C CA . SER A 1 85 ? -22.831 -15.127 -22.343 1.00 35.53 85 SER A CA 1
ATOM 725 C C . SER A 1 85 ? -23.473 -15.210 -20.947 1.00 35.53 85 SER A C 1
ATOM 727 O O . SER A 1 85 ? -24.332 -16.065 -20.742 1.00 35.53 85 SER A O 1
ATOM 729 N N . LEU A 1 86 ? -23.082 -14.386 -19.968 1.00 36.72 86 LEU A N 1
ATOM 730 C CA . LEU A 1 86 ? -23.478 -14.592 -18.556 1.00 36.72 86 LEU A CA 1
ATOM 731 C C . LEU A 1 86 ? -24.508 -13.591 -18.005 1.00 36.72 86 LEU A C 1
ATOM 733 O O . LEU A 1 86 ? -24.913 -13.708 -16.850 1.00 36.72 86 LEU A O 1
ATOM 737 N N . TYR A 1 87 ? -24.984 -12.659 -18.833 1.00 34.94 87 TYR A N 1
ATOM 738 C CA . TYR A 1 87 ? -26.109 -11.775 -18.508 1.00 34.94 87 TYR A CA 1
ATOM 739 C C . TYR A 1 87 ? -27.278 -11.991 -19.479 1.00 34.94 87 TYR A C 1
ATOM 741 O O . TYR A 1 87 ? -27.770 -11.053 -20.099 1.00 34.94 87 TYR A O 1
ATOM 749 N N . THR A 1 88 ? -27.745 -13.232 -19.627 1.00 34.38 88 THR A N 1
ATOM 750 C CA . THR A 1 88 ? -29.151 -13.450 -19.995 1.00 34.38 88 THR A CA 1
ATOM 751 C C . THR A 1 88 ? -30.008 -13.234 -18.747 1.00 34.38 88 THR A C 1
ATOM 753 O O . THR A 1 88 ? -29.583 -13.524 -17.628 1.00 34.38 88 THR A O 1
ATOM 756 N N . GLN A 1 89 ? -31.211 -12.684 -18.924 1.00 38.12 89 GLN A N 1
ATOM 757 C CA . GLN A 1 89 ? -32.140 -12.290 -17.851 1.00 38.12 89 GLN A CA 1
ATOM 758 C C . GLN A 1 89 ? -32.571 -13.435 -16.903 1.00 38.12 89 GLN A C 1
ATOM 760 O O . GLN A 1 89 ? -33.268 -13.182 -15.922 1.00 38.12 89 GLN A O 1
ATOM 765 N N . ASP A 1 90 ? -32.120 -14.670 -17.129 1.00 38.34 90 ASP A N 1
ATOM 766 C CA . ASP A 1 90 ? -32.532 -15.865 -16.387 1.00 38.34 90 ASP A CA 1
ATOM 767 C C . ASP A 1 90 ? -31.807 -16.069 -15.040 1.00 38.34 90 ASP A C 1
ATOM 769 O O . ASP A 1 90 ? -32.216 -16.911 -14.239 1.00 38.34 90 ASP A O 1
ATOM 773 N N . SER A 1 91 ? -30.754 -15.300 -14.730 1.00 38.31 91 SER A N 1
ATOM 774 C CA . SER A 1 91 ? -29.984 -15.449 -13.478 1.00 38.31 91 SER A CA 1
ATOM 775 C C . SER A 1 91 ? -30.472 -14.588 -12.300 1.00 38.31 91 SER A C 1
ATOM 777 O O . SER A 1 91 ? -29.931 -14.698 -11.201 1.00 38.31 91 SER A O 1
ATOM 779 N N . ILE A 1 92 ? -31.535 -13.789 -12.471 1.00 39.00 92 ILE A N 1
ATOM 780 C CA . ILE A 1 92 ? -32.072 -12.899 -11.418 1.00 39.00 92 ILE A CA 1
ATOM 781 C C . ILE A 1 92 ? -32.968 -13.639 -10.394 1.00 39.00 92 ILE A C 1
ATOM 783 O O . ILE A 1 92 ? -33.252 -13.108 -9.326 1.00 39.00 92 ILE A O 1
ATOM 787 N N . ASN A 1 93 ? -33.341 -14.904 -10.622 1.00 32.25 93 ASN A N 1
ATOM 788 C CA . ASN A 1 93 ? -34.289 -15.626 -9.753 1.00 32.25 93 ASN A CA 1
ATOM 789 C C . ASN A 1 93 ? -33.675 -16.564 -8.694 1.00 32.25 93 ASN A C 1
ATOM 791 O O . ASN A 1 93 ? -34.292 -17.558 -8.310 1.00 32.25 93 ASN A O 1
ATOM 795 N N . LYS A 1 94 ? -32.490 -16.260 -8.155 1.00 36.69 94 LYS A N 1
ATOM 796 C CA . LYS A 1 94 ? -31.989 -16.950 -6.951 1.00 36.69 94 LYS A CA 1
ATOM 797 C C . LYS A 1 94 ? -31.612 -15.950 -5.865 1.00 36.69 94 LYS A C 1
ATOM 799 O O . LYS A 1 94 ? -30.467 -15.529 -5.766 1.00 36.69 94 LYS A O 1
ATOM 804 N N . ASN A 1 95 ? -32.596 -15.606 -5.035 1.00 29.67 95 ASN A N 1
ATOM 805 C CA . ASN A 1 95 ? -32.380 -14.934 -3.754 1.00 29.67 95 ASN A CA 1
ATOM 806 C C . ASN A 1 95 ? -31.469 -15.792 -2.859 1.00 29.67 95 ASN A C 1
ATOM 808 O O . ASN A 1 95 ? -31.855 -16.914 -2.524 1.00 29.67 95 ASN A O 1
ATOM 812 N N . PRO A 1 96 ? -30.311 -15.291 -2.398 1.00 39.38 96 PRO A N 1
ATOM 813 C CA . PRO A 1 96 ? -29.555 -15.926 -1.336 1.00 39.38 96 PRO A CA 1
ATOM 814 C C . PRO A 1 96 ? -30.005 -15.321 -0.001 1.00 39.38 96 PRO A C 1
ATOM 816 O O . PRO A 1 96 ? -29.292 -14.536 0.615 1.00 39.38 96 PRO A O 1
ATOM 819 N N . THR A 1 97 ? -31.219 -15.641 0.442 1.00 36.47 97 THR A N 1
ATOM 820 C CA . THR A 1 97 ? -31.679 -15.288 1.793 1.00 36.47 97 THR A CA 1
ATOM 821 C C . THR A 1 97 ? -31.701 -16.539 2.658 1.00 36.47 97 THR A C 1
ATOM 823 O O . THR A 1 97 ? -32.622 -17.343 2.539 1.00 36.47 97 THR A O 1
ATOM 826 N N . ASN A 1 98 ? -30.658 -16.656 3.488 1.00 36.19 98 ASN A N 1
ATOM 827 C CA . ASN A 1 98 ? -30.477 -17.462 4.708 1.00 36.19 98 ASN A CA 1
ATOM 828 C C . ASN A 1 98 ? -29.157 -18.238 4.677 1.00 36.19 98 ASN A C 1
ATOM 830 O O . ASN A 1 98 ? -29.116 -19.423 4.363 1.00 36.19 98 ASN A O 1
ATOM 834 N N . LEU A 1 99 ? -28.076 -17.553 5.047 1.00 37.09 99 LEU A N 1
ATOM 835 C CA . LEU A 1 99 ? -26.889 -18.206 5.587 1.00 37.09 99 LEU A CA 1
ATOM 836 C C . LEU A 1 99 ? -26.970 -18.069 7.105 1.00 37.09 99 LEU A C 1
ATOM 838 O O . LEU A 1 99 ? -26.680 -17.015 7.664 1.00 37.09 99 LEU A O 1
ATOM 842 N N . ASP A 1 100 ? -27.452 -19.130 7.743 1.00 34.34 100 ASP A N 1
ATOM 843 C CA . ASP A 1 100 ? -27.432 -19.284 9.190 1.00 34.34 100 ASP A CA 1
ATOM 844 C C . ASP A 1 100 ? -25.980 -19.542 9.642 1.00 34.34 100 ASP A C 1
ATOM 846 O O . ASP A 1 100 ? -25.217 -20.255 8.986 1.00 34.34 100 ASP A O 1
ATOM 850 N N . HIS A 1 101 ? -25.558 -18.935 10.750 1.00 41.16 101 HIS A N 1
ATOM 851 C CA . HIS A 1 101 ? -24.155 -18.834 11.187 1.00 41.16 101 HIS A CA 1
ATOM 852 C C . HIS A 1 101 ? -23.563 -20.141 11.774 1.00 41.16 101 HIS A C 1
ATOM 854 O O . HIS A 1 101 ? -22.760 -20.097 12.710 1.00 41.16 101 HIS A O 1
ATOM 860 N N . LYS A 1 102 ? -23.937 -21.323 11.265 1.00 39.97 102 LYS A N 1
ATOM 861 C CA . LYS A 1 102 ? -23.512 -22.621 11.835 1.00 39.97 102 LYS A CA 1
ATOM 862 C C . LYS A 1 102 ? -23.033 -23.690 10.855 1.00 39.97 102 LYS A C 1
ATOM 864 O O . LYS A 1 102 ? -22.801 -24.821 11.287 1.00 39.97 102 LYS A O 1
ATOM 869 N N . ASP A 1 103 ? -22.764 -23.354 9.602 1.00 41.94 103 ASP A N 1
ATOM 870 C CA . ASP A 1 103 ? -22.166 -24.333 8.695 1.00 41.94 103 ASP A CA 1
ATOM 871 C C . ASP A 1 103 ? -20.661 -24.460 8.950 1.00 41.94 103 ASP A C 1
ATOM 873 O O . ASP A 1 103 ? -19.846 -23.615 8.574 1.00 41.94 103 ASP A O 1
ATOM 877 N N . LYS A 1 104 ? -20.286 -25.549 9.634 1.00 44.53 104 LYS A N 1
ATOM 878 C CA . LYS A 1 104 ? -18.902 -26.025 9.695 1.00 44.53 104 LYS A CA 1
ATOM 879 C C . LYS A 1 104 ? -18.394 -26.167 8.262 1.00 44.53 104 LYS A C 1
ATOM 881 O O . LYS A 1 104 ? -19.013 -26.849 7.452 1.00 44.53 104 LYS A O 1
ATOM 886 N N . ILE A 1 105 ? -17.272 -25.517 7.969 1.00 46.81 105 ILE A N 1
ATOM 887 C CA . ILE A 1 105 ? -16.643 -25.557 6.651 1.00 46.81 105 ILE A CA 1
ATOM 888 C C . ILE A 1 105 ? -16.271 -27.012 6.342 1.00 46.81 105 ILE A C 1
ATOM 890 O O . ILE A 1 105 ? -15.389 -27.587 6.977 1.00 46.81 105 ILE A O 1
ATOM 894 N N . ASP A 1 106 ? -16.996 -27.603 5.396 1.00 60.19 106 ASP A N 1
ATOM 895 C CA . ASP A 1 106 ? -16.839 -28.984 4.961 1.00 60.19 106 ASP A CA 1
ATOM 896 C C . ASP A 1 106 ? -15.570 -29.136 4.108 1.00 60.19 106 ASP A C 1
ATOM 898 O O . ASP A 1 106 ? -15.416 -28.516 3.049 1.00 60.19 106 ASP A O 1
ATOM 902 N N . SER A 1 107 ? -14.655 -29.976 4.588 1.00 45.06 107 SER A N 1
ATOM 903 C CA . SER A 1 107 ? -13.377 -30.322 3.965 1.00 45.06 107 SER A CA 1
ATOM 904 C C . SER A 1 107 ? -13.538 -30.819 2.526 1.00 45.06 107 SER A C 1
ATOM 906 O O . SER A 1 107 ? -12.687 -30.533 1.687 1.00 45.06 107 SER A O 1
ATOM 908 N N . GLN A 1 108 ? -14.637 -31.516 2.219 1.00 47.22 108 GLN A N 1
ATOM 909 C CA . GLN A 1 108 ? -14.921 -32.021 0.872 1.00 47.22 108 GLN A CA 1
ATOM 910 C C . GLN A 1 108 ? -15.287 -30.885 -0.090 1.00 47.22 108 GLN A C 1
ATOM 912 O O . GLN A 1 108 ? -14.913 -30.905 -1.261 1.00 47.22 108 GLN A O 1
ATOM 917 N N . LYS A 1 109 ? -15.943 -29.837 0.419 1.00 52.22 109 LYS A N 1
ATOM 918 C CA . LYS A 1 109 ? -16.273 -28.631 -0.349 1.00 52.22 109 LYS A CA 1
ATOM 919 C C . LYS A 1 109 ? -15.012 -27.839 -0.694 1.00 52.22 109 LYS A C 1
ATOM 921 O O . LYS A 1 109 ? -14.874 -27.403 -1.835 1.00 52.22 109 LYS A O 1
ATOM 926 N N . ILE A 1 110 ? -14.071 -27.712 0.251 1.00 53.53 110 ILE A N 1
ATOM 927 C CA . ILE A 1 110 ? -12.753 -27.094 0.011 1.00 53.53 110 ILE A CA 1
ATOM 928 C C . ILE A 1 110 ? -11.972 -27.871 -1.051 1.00 53.53 110 ILE A C 1
ATOM 930 O O . ILE A 1 110 ? -11.384 -27.246 -1.932 1.00 53.53 110 ILE A O 1
ATOM 934 N N . GLU A 1 111 ? -11.963 -29.204 -0.977 1.00 49.16 111 GLU A N 1
ATOM 935 C CA . GLU A 1 111 ? -11.206 -30.018 -1.931 1.00 49.16 111 GLU A CA 1
ATOM 936 C C . GLU A 1 111 ? -11.797 -29.926 -3.340 1.00 49.16 111 GLU A C 1
ATOM 938 O O . GLU A 1 111 ? -11.063 -29.654 -4.283 1.00 49.16 111 GLU A O 1
ATOM 943 N N . SER A 1 112 ? -13.128 -29.954 -3.479 1.00 45.03 112 SER A N 1
ATOM 944 C CA . SER A 1 112 ? -13.775 -29.717 -4.780 1.00 45.03 112 SER A CA 1
ATOM 945 C C . SER A 1 112 ? -13.458 -28.327 -5.360 1.00 45.03 112 SER A C 1
ATOM 947 O O . SER A 1 112 ? -13.252 -28.176 -6.564 1.00 45.03 112 SER A O 1
ATOM 949 N N . TYR A 1 113 ? -13.339 -27.301 -4.503 1.00 50.28 113 TYR A N 1
ATOM 950 C CA . TYR A 1 113 ? -12.911 -25.962 -4.912 1.00 50.28 113 TYR A CA 1
ATOM 951 C C . TYR A 1 113 ? -11.442 -25.946 -5.356 1.00 50.28 113 TYR A C 1
ATOM 953 O O . TYR A 1 113 ? -11.113 -25.302 -6.351 1.00 50.28 113 TYR A O 1
ATOM 961 N N . ARG A 1 114 ? -10.552 -26.658 -4.656 1.00 48.84 114 ARG A N 1
ATOM 962 C CA . ARG A 1 114 ? -9.131 -26.777 -5.019 1.00 48.84 114 ARG A CA 1
ATOM 963 C C . ARG A 1 114 ? -8.928 -27.524 -6.329 1.00 48.84 114 ARG A C 1
ATOM 965 O O . ARG A 1 114 ? -8.152 -27.051 -7.154 1.00 48.84 114 ARG A O 1
ATOM 972 N N . GLU A 1 115 ? -9.652 -28.616 -6.535 1.00 51.97 115 GLU A N 1
ATOM 973 C CA . GLU A 1 115 ? -9.629 -29.399 -7.773 1.00 51.97 115 GLU A CA 1
ATOM 974 C C . GLU A 1 115 ? -10.145 -28.561 -8.954 1.00 51.97 115 GLU A C 1
ATOM 976 O O . GLU A 1 115 ? -9.474 -28.470 -9.982 1.00 51.97 115 GLU A O 1
ATOM 981 N N . SER A 1 116 ? -11.235 -27.799 -8.770 1.00 49.09 116 SER A N 1
ATOM 982 C CA . SER A 1 116 ? -11.728 -26.852 -9.789 1.00 49.09 116 SER A CA 1
ATOM 983 C C . SER A 1 116 ? -10.727 -25.730 -10.129 1.00 49.09 116 SER A C 1
ATOM 985 O O . SER A 1 116 ? -10.706 -25.211 -11.246 1.00 49.09 116 SER A O 1
ATOM 987 N N . MET A 1 117 ? -9.856 -25.371 -9.179 1.00 45.22 117 MET A N 1
ATOM 988 C CA . MET A 1 117 ? -8.773 -24.395 -9.361 1.00 45.22 117 MET A CA 1
ATOM 989 C C . MET A 1 117 ? -7.512 -25.009 -9.987 1.00 45.22 117 MET A C 1
ATOM 991 O O . MET A 1 117 ? -6.600 -24.280 -10.377 1.00 45.22 117 MET A O 1
ATOM 995 N N . GLN A 1 118 ? -7.424 -26.339 -10.070 1.00 43.44 118 GLN A N 1
ATOM 996 C CA . GLN A 1 118 ? -6.292 -27.056 -10.651 1.00 43.44 118 GLN A CA 1
ATOM 997 C C . GLN A 1 118 ? -6.460 -27.220 -12.166 1.00 43.44 118 GLN A C 1
ATOM 999 O O . GLN A 1 118 ? -5.501 -26.965 -12.895 1.00 43.44 118 GLN A O 1
ATOM 1004 N N . ASP A 1 119 ? -7.682 -27.499 -12.631 1.00 43.47 119 ASP A N 1
ATOM 1005 C CA . ASP A 1 119 ? -8.040 -27.548 -14.059 1.00 43.47 119 ASP A CA 1
ATOM 1006 C C . ASP A 1 119 ? -8.087 -26.155 -14.716 1.00 43.47 119 ASP A C 1
ATOM 1008 O O . ASP A 1 119 ? -7.822 -26.004 -15.909 1.00 43.47 119 ASP A O 1
ATOM 1012 N N . SER A 1 120 ? -8.340 -25.094 -13.941 1.00 48.28 120 SER A N 1
ATOM 1013 C CA . SER A 1 120 ? -8.368 -23.713 -14.444 1.00 48.28 120 SER A CA 1
ATOM 1014 C C . SER A 1 120 ? -6.989 -23.059 -14.591 1.00 48.28 120 SER A C 1
ATOM 1016 O O . SER A 1 120 ? -6.892 -21.994 -15.202 1.00 48.28 120 SER A O 1
ATOM 1018 N N . LYS A 1 121 ? -5.899 -23.687 -14.116 1.00 44.91 121 LYS A N 1
ATOM 1019 C CA . LYS A 1 121 ? -4.529 -23.138 -14.219 1.00 44.91 121 LYS A CA 1
ATOM 1020 C C . LYS A 1 121 ? -4.080 -22.849 -15.653 1.00 44.91 121 LYS A C 1
ATOM 1022 O O . LYS A 1 121 ? -3.234 -21.982 -15.840 1.00 44.91 121 LYS A O 1
ATOM 1027 N N . ALA A 1 122 ? -4.647 -23.533 -16.646 1.00 45.22 122 ALA A N 1
ATOM 1028 C CA . ALA A 1 122 ? -4.367 -23.284 -18.060 1.00 45.22 122 ALA A CA 1
ATOM 1029 C C . ALA A 1 122 ? -5.055 -22.017 -18.618 1.00 45.22 122 ALA A C 1
ATOM 1031 O O . ALA A 1 122 ? -4.669 -21.551 -19.683 1.00 45.22 122 ALA A O 1
ATOM 1032 N N . ASN A 1 123 ? -6.034 -21.450 -17.900 1.00 48.88 123 ASN A N 1
ATOM 1033 C CA . ASN A 1 123 ? -6.843 -20.297 -18.316 1.00 48.88 123 ASN A CA 1
ATOM 1034 C C . ASN A 1 123 ? -6.915 -19.182 -17.253 1.00 48.88 123 ASN A C 1
ATOM 1036 O O . ASN A 1 123 ? -7.748 -18.280 -17.367 1.00 48.88 123 ASN A O 1
ATOM 1040 N N . LEU A 1 124 ? -6.082 -19.229 -16.204 1.00 54.00 124 LEU A N 1
ATOM 1041 C CA . LEU A 1 124 ? -6.040 -18.144 -15.226 1.00 54.00 124 LEU A CA 1
ATOM 1042 C C . LEU A 1 124 ? -5.546 -16.859 -15.910 1.00 54.00 124 LEU A C 1
ATOM 1044 O O . LEU A 1 124 ? -4.560 -16.913 -16.650 1.00 54.00 124 LEU A O 1
ATOM 1048 N N . PRO A 1 125 ? -6.202 -15.710 -15.660 1.00 65.38 125 PRO A N 1
ATOM 1049 C CA . PRO A 1 125 ? -5.762 -14.429 -16.189 1.00 65.38 125 PRO A CA 1
ATOM 1050 C C . PRO A 1 125 ? -4.283 -14.208 -15.868 1.00 65.38 125 PRO A C 1
ATOM 1052 O O . PRO A 1 125 ? -3.859 -14.328 -14.716 1.00 65.38 125 PRO A O 1
ATOM 1055 N N . HIS A 1 126 ? -3.483 -13.922 -16.892 1.00 81.88 126 HIS A N 1
ATOM 1056 C CA . HIS A 1 126 ? -2.060 -13.696 -16.696 1.00 81.88 126 HIS A CA 1
ATOM 1057 C C . HIS A 1 126 ? -1.839 -12.305 -16.094 1.00 81.88 126 HIS A C 1
ATOM 1059 O O . HIS A 1 126 ? -2.047 -11.291 -16.767 1.00 81.88 126 HIS A O 1
ATOM 1065 N N . THR A 1 127 ? -1.396 -12.268 -14.837 1.00 89.94 127 THR A N 1
ATOM 1066 C CA . THR A 1 127 ? -1.038 -11.030 -14.138 1.00 89.94 127 THR A CA 1
ATOM 1067 C C . THR A 1 127 ? 0.443 -10.701 -14.302 1.00 89.94 127 THR A C 1
ATOM 1069 O O . THR A 1 127 ? 1.319 -11.499 -13.955 1.00 89.94 127 THR A O 1
ATOM 1072 N N . GLN A 1 128 ? 0.725 -9.484 -14.754 1.00 92.62 128 GLN A N 1
ATOM 1073 C CA . GLN A 1 128 ? 2.057 -8.894 -14.844 1.00 92.62 128 GLN A CA 1
ATOM 1074 C C . GLN A 1 128 ? 2.225 -7.803 -13.790 1.00 92.62 128 GLN A C 1
ATOM 1076 O O . GLN A 1 128 ? 1.323 -6.992 -13.578 1.00 92.62 128 GLN A O 1
ATOM 1081 N N . ILE A 1 129 ? 3.390 -7.745 -13.147 1.00 96.94 129 ILE A N 1
ATOM 1082 C CA . ILE A 1 129 ? 3.765 -6.568 -12.364 1.00 96.94 129 ILE A CA 1
ATOM 1083 C C . ILE A 1 129 ? 4.448 -5.589 -13.314 1.00 96.94 129 ILE A C 1
ATOM 1085 O O . ILE A 1 129 ? 5.523 -5.879 -13.832 1.00 96.94 129 ILE A O 1
ATOM 1089 N N . GLY A 1 130 ? 3.824 -4.434 -13.544 1.00 95.81 130 GLY A N 1
ATOM 1090 C CA . GLY A 1 130 ? 4.423 -3.387 -14.371 1.00 95.81 130 GLY A CA 1
ATOM 1091 C C . GLY A 1 130 ? 5.647 -2.786 -13.686 1.00 95.81 130 GLY A C 1
ATOM 1092 O O . GLY A 1 130 ? 6.709 -2.671 -14.290 1.00 95.81 130 GLY A O 1
ATOM 1093 N N . PHE A 1 131 ? 5.509 -2.445 -12.403 1.00 97.88 131 PHE A N 1
ATOM 1094 C CA . PHE A 1 131 ? 6.618 -1.989 -11.570 1.00 97.88 131 PHE A CA 1
ATOM 1095 C C . PHE A 1 131 ? 6.306 -2.127 -10.075 1.00 97.88 131 PHE A C 1
ATOM 1097 O O . PHE A 1 131 ? 5.148 -2.175 -9.649 1.00 97.88 131 PHE A O 1
ATOM 1104 N N . ILE A 1 132 ? 7.368 -2.150 -9.275 1.00 98.44 132 ILE A N 1
ATOM 1105 C CA . ILE A 1 132 ? 7.343 -2.103 -7.815 1.00 98.44 132 ILE A CA 1
ATOM 1106 C C . ILE A 1 132 ? 7.822 -0.717 -7.391 1.00 98.44 132 ILE A C 1
ATOM 1108 O O . ILE A 1 132 ? 8.958 -0.337 -7.674 1.00 98.44 132 ILE A O 1
ATOM 1112 N N . GLN A 1 133 ? 6.966 0.046 -6.719 1.00 97.75 133 GLN A N 1
ATOM 1113 C CA . GLN A 1 133 ? 7.284 1.379 -6.220 1.00 97.75 133 GLN A CA 1
ATOM 1114 C C . GLN A 1 133 ? 7.727 1.325 -4.758 1.00 97.75 133 GLN A C 1
ATOM 1116 O O . GLN A 1 133 ? 6.997 0.835 -3.895 1.00 97.75 133 GLN A O 1
ATOM 1121 N N . ILE A 1 134 ? 8.886 1.929 -4.486 1.00 96.62 134 ILE A N 1
ATOM 1122 C CA . ILE A 1 134 ? 9.442 2.130 -3.148 1.00 96.62 134 ILE A CA 1
ATOM 1123 C C . ILE A 1 134 ? 9.553 3.630 -2.885 1.00 96.62 134 ILE A C 1
ATOM 1125 O O . ILE A 1 134 ? 10.329 4.323 -3.543 1.00 96.62 134 ILE A O 1
ATOM 1129 N N . ALA A 1 135 ? 8.764 4.138 -1.940 1.00 93.31 135 ALA A N 1
ATOM 1130 C CA . ALA A 1 135 ? 8.869 5.520 -1.482 1.00 93.31 135 ALA A CA 1
ATOM 1131 C C . ALA A 1 135 ? 9.890 5.630 -0.343 1.00 93.31 135 ALA A C 1
ATOM 1133 O O . ALA A 1 135 ? 9.994 4.727 0.491 1.00 93.31 135 ALA A O 1
ATOM 1134 N N . ASN A 1 136 ? 10.611 6.750 -0.279 1.00 90.12 136 ASN A N 1
ATOM 1135 C CA . ASN A 1 136 ? 11.399 7.083 0.906 1.00 90.12 136 ASN A CA 1
ATOM 1136 C C . ASN A 1 136 ? 10.488 7.467 2.090 1.00 90.12 136 ASN A C 1
ATOM 1138 O O . ASN A 1 136 ? 9.312 7.772 1.902 1.00 90.12 136 ASN A O 1
ATOM 1142 N N . HIS A 1 137 ? 11.044 7.521 3.304 1.00 84.50 137 HIS A N 1
ATOM 1143 C CA . HIS A 1 137 ? 10.286 7.805 4.535 1.00 84.50 137 HIS A CA 1
ATOM 1144 C C . HIS A 1 137 ? 9.496 9.125 4.511 1.00 84.50 137 HIS A C 1
ATOM 1146 O O . HIS A 1 137 ? 8.471 9.240 5.171 1.00 84.50 137 HIS A O 1
ATOM 1152 N N . THR A 1 138 ? 9.950 10.124 3.748 1.00 86.38 138 THR A N 1
ATOM 1153 C CA . THR A 1 138 ? 9.260 11.418 3.615 1.00 86.38 138 THR A CA 1
ATOM 1154 C C . THR A 1 138 ? 8.295 11.472 2.430 1.00 86.38 138 THR A C 1
ATOM 1156 O O . THR A 1 138 ? 7.724 12.525 2.169 1.00 86.38 138 THR A O 1
ATOM 1159 N N . HIS A 1 139 ? 8.149 10.382 1.670 1.00 86.69 139 HIS A N 1
ATOM 1160 C CA . HIS A 1 139 ? 7.333 10.295 0.455 1.00 86.69 139 HIS A CA 1
ATOM 1161 C C . HIS A 1 139 ? 7.622 11.383 -0.595 1.00 86.69 139 HIS A C 1
ATOM 1163 O O . HIS A 1 139 ? 6.747 11.752 -1.376 1.00 86.69 139 HIS A O 1
ATOM 1169 N N . THR A 1 140 ? 8.860 11.880 -0.649 1.00 91.12 140 THR A N 1
ATOM 1170 C CA . THR A 1 140 ? 9.309 12.904 -1.610 1.00 91.12 140 THR A CA 1
ATOM 1171 C C . THR A 1 140 ? 10.069 12.321 -2.794 1.00 91.12 140 THR A C 1
ATOM 1173 O O . THR A 1 140 ? 10.282 13.016 -3.788 1.00 91.12 140 THR A O 1
ATOM 1176 N N . LYS A 1 141 ? 10.494 11.057 -2.704 1.00 93.94 141 LYS A N 1
ATOM 1177 C CA . LYS A 1 141 ? 11.203 10.339 -3.765 1.00 93.94 141 LYS A CA 1
ATOM 1178 C C . LYS A 1 141 ? 10.675 8.915 -3.906 1.00 93.94 141 LYS A C 1
ATOM 1180 O O . LYS A 1 141 ? 10.333 8.289 -2.904 1.00 93.94 141 LYS A O 1
ATOM 1185 N N . ASN A 1 142 ? 10.654 8.410 -5.137 1.00 95.31 142 ASN A N 1
ATOM 1186 C CA . ASN A 1 142 ? 10.255 7.041 -5.466 1.00 95.31 142 ASN A CA 1
ATOM 1187 C C . ASN A 1 142 ? 11.356 6.342 -6.269 1.00 95.31 142 ASN A C 1
ATOM 1189 O O . ASN A 1 142 ? 11.871 6.910 -7.229 1.00 95.31 142 ASN A O 1
ATOM 1193 N N . THR A 1 143 ? 11.676 5.098 -5.933 1.00 96.69 143 THR A N 1
ATOM 1194 C CA . THR A 1 143 ? 12.516 4.227 -6.766 1.00 96.69 143 THR A CA 1
ATOM 1195 C C . THR A 1 143 ? 11.649 3.100 -7.302 1.00 96.69 143 THR A C 1
ATOM 1197 O O . THR A 1 143 ? 10.939 2.452 -6.531 1.00 96.69 143 THR A O 1
ATOM 1200 N N . LEU A 1 144 ? 11.658 2.914 -8.624 1.00 97.94 144 LEU A N 1
ATOM 1201 C CA . LEU A 1 144 ? 10.835 1.915 -9.302 1.00 97.94 144 LEU A CA 1
ATOM 1202 C C . LEU A 1 144 ? 11.695 0.732 -9.744 1.00 97.94 144 LEU A C 1
ATOM 1204 O O . LEU A 1 144 ? 12.779 0.929 -10.294 1.00 97.94 144 LEU A O 1
ATOM 1208 N N . TYR A 1 145 ? 11.198 -0.479 -9.516 1.00 98.31 145 TYR A N 1
ATOM 1209 C CA . TYR A 1 145 ? 11.867 -1.730 -9.869 1.00 98.31 145 TYR A CA 1
ATOM 1210 C C . TYR A 1 145 ? 10.974 -2.608 -10.738 1.00 98.31 145 TYR A C 1
ATOM 1212 O O . TYR A 1 145 ? 9.750 -2.521 -10.658 1.00 98.31 145 TYR A O 1
ATOM 1220 N N . ASP A 1 146 ? 11.582 -3.489 -11.521 1.00 97.50 146 ASP A N 1
ATOM 1221 C CA . ASP A 1 146 ? 10.884 -4.603 -12.160 1.00 97.50 146 ASP A CA 1
ATOM 1222 C C . ASP A 1 146 ? 10.7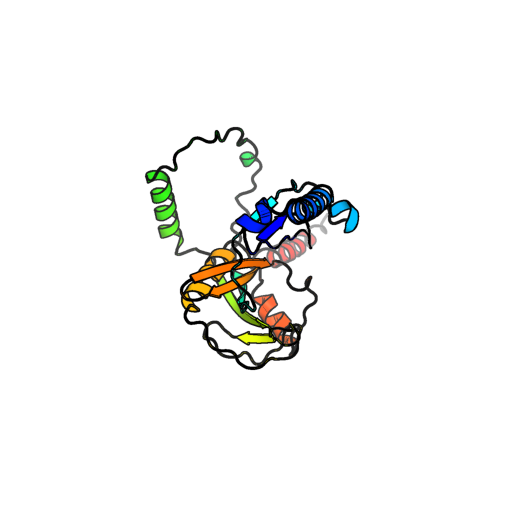46 -5.825 -11.216 1.00 97.50 146 ASP A C 1
ATOM 1224 O O . ASP A 1 146 ? 11.161 -5.802 -10.052 1.00 97.50 146 ASP A O 1
ATOM 1228 N N . GLU A 1 147 ? 10.185 -6.933 -11.717 1.00 96.56 147 GLU A N 1
ATOM 1229 C CA . GLU A 1 147 ? 10.050 -8.185 -10.950 1.00 96.56 147 GLU A CA 1
ATOM 1230 C C . GLU A 1 147 ? 11.396 -8.819 -10.549 1.00 96.56 147 GLU A C 1
ATOM 1232 O O . GLU A 1 147 ? 11.466 -9.585 -9.582 1.00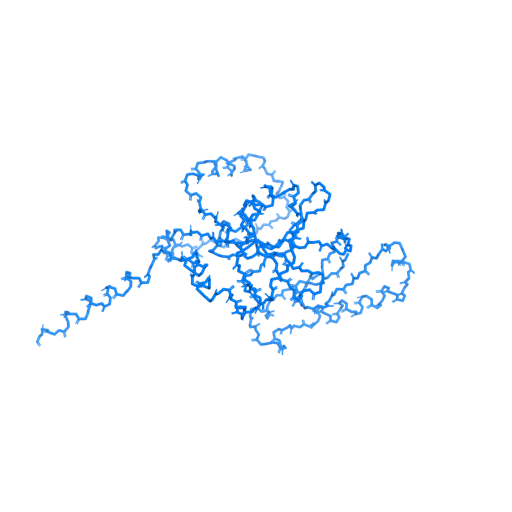 96.56 147 GLU A O 1
ATOM 1237 N N . LYS A 1 148 ? 12.482 -8.516 -11.270 1.00 97.06 148 LYS A N 1
ATOM 1238 C CA . LYS A 1 148 ? 13.830 -9.028 -10.983 1.00 97.06 148 LYS A CA 1
ATOM 1239 C C . LYS A 1 148 ? 14.547 -8.205 -9.918 1.00 97.06 148 LYS A C 1
ATOM 1241 O O . LYS A 1 148 ? 15.533 -8.698 -9.353 1.00 97.06 148 LYS A O 1
ATOM 1246 N N . TRP A 1 149 ? 13.977 -7.062 -9.535 1.00 97.75 149 TRP A N 1
ATOM 1247 C CA . TRP A 1 149 ? 14.574 -6.042 -8.675 1.00 97.75 149 TRP A CA 1
ATOM 1248 C C . TRP A 1 149 ? 15.647 -5.202 -9.384 1.00 97.75 149 TRP A C 1
ATOM 1250 O O . TRP A 1 149 ? 16.572 -4.694 -8.751 1.00 97.75 149 TRP A O 1
ATOM 1260 N N . GLU A 1 150 ? 15.539 -5.053 -10.700 1.00 97.56 150 GLU A N 1
ATOM 1261 C CA . GLU A 1 150 ? 16.347 -4.123 -11.484 1.00 97.56 150 GLU A CA 1
ATOM 1262 C C . GLU A 1 150 ? 15.672 -2.749 -11.489 1.00 97.56 150 GLU A C 1
ATOM 1264 O O . GLU A 1 150 ? 14.449 -2.643 -11.594 1.00 97.56 150 GLU A O 1
ATOM 1269 N N . ILE A 1 151 ? 16.458 -1.680 -11.329 1.00 97.00 151 ILE A N 1
ATOM 1270 C CA . ILE A 1 151 ? 15.902 -0.325 -11.270 1.00 97.00 151 ILE A CA 1
ATOM 1271 C C . ILE A 1 151 ? 15.455 0.101 -12.662 1.00 97.00 151 ILE A C 1
ATOM 1273 O O . ILE A 1 151 ? 16.252 0.131 -13.601 1.00 97.00 151 ILE A O 1
ATOM 1277 N N . LEU A 1 152 ? 14.205 0.534 -12.764 1.00 95.44 152 LEU A N 1
ATOM 1278 C CA . LEU A 1 152 ? 13.679 1.132 -13.977 1.00 95.44 152 LEU A CA 1
ATOM 1279 C C . LEU A 1 152 ? 14.161 2.592 -14.089 1.00 95.44 152 LEU A C 1
ATOM 1281 O O . 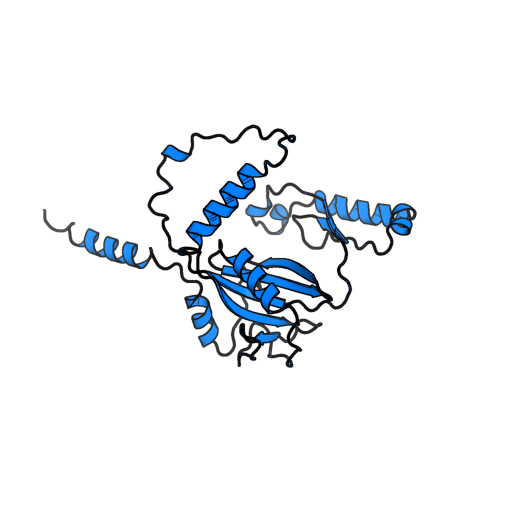LEU A 1 152 ? 14.126 3.334 -13.100 1.00 95.44 152 LEU A O 1
ATOM 1285 N N . PRO A 1 153 ? 14.597 3.054 -15.275 1.00 94.44 153 PRO A N 1
ATOM 1286 C CA . PRO A 1 153 ? 15.086 4.417 -15.490 1.00 94.44 153 PRO A CA 1
ATOM 1287 C C . PRO A 1 153 ? 13.932 5.430 -15.624 1.00 94.44 153 PRO A C 1
ATOM 1289 O O . PRO A 1 153 ? 13.915 6.255 -16.533 1.00 94.44 153 PRO A O 1
ATOM 1292 N N . ILE A 1 154 ? 12.955 5.356 -14.718 1.00 94.12 154 ILE A N 1
ATOM 1293 C CA . ILE A 1 154 ? 11.705 6.118 -14.750 1.00 94.12 154 ILE A CA 1
ATOM 1294 C C . ILE A 1 154 ? 11.413 6.750 -13.390 1.00 94.12 154 ILE A C 1
ATOM 1296 O O . ILE A 1 154 ? 11.791 6.225 -12.341 1.00 94.12 154 ILE A O 1
ATOM 1300 N N . ALA A 1 155 ? 10.703 7.872 -13.406 1.00 94.94 155 ALA A N 1
ATOM 1301 C CA . ALA A 1 155 ? 10.105 8.482 -12.226 1.00 94.94 155 ALA A CA 1
ATOM 1302 C C . ALA A 1 155 ? 8.576 8.423 -12.328 1.00 94.94 155 ALA A C 1
ATOM 1304 O O . ALA A 1 155 ? 8.028 8.494 -13.427 1.00 94.94 155 ALA A O 1
ATOM 1305 N N . TYR A 1 156 ? 7.898 8.307 -11.187 1.00 95.25 156 TYR A N 1
ATOM 1306 C CA . TYR A 1 156 ? 6.437 8.276 -11.094 1.00 95.25 156 TYR A CA 1
ATOM 1307 C C . TYR A 1 156 ? 5.986 9.127 -9.911 1.00 95.25 156 TYR A C 1
ATOM 1309 O O . TYR A 1 156 ? 6.364 8.830 -8.773 1.00 95.25 156 TYR A O 1
ATOM 1317 N N . LEU A 1 157 ? 5.194 10.172 -10.187 1.00 93.81 157 LEU A N 1
ATOM 1318 C CA . LEU A 1 157 ? 4.765 11.250 -9.276 1.00 93.81 157 LEU A CA 1
ATOM 1319 C C . LEU A 1 157 ? 5.916 12.089 -8.697 1.00 93.81 157 LEU A C 1
ATOM 1321 O O . LEU A 1 157 ? 5.942 13.305 -8.861 1.00 93.81 157 LEU A O 1
ATOM 1325 N N . ASN A 1 158 ? 6.854 11.430 -8.027 1.00 93.31 158 ASN A N 1
ATOM 1326 C CA . ASN A 1 158 ? 7.998 12.018 -7.352 1.00 93.31 158 ASN A CA 1
ATOM 1327 C C . ASN A 1 158 ? 9.285 11.773 -8.138 1.00 93.31 158 ASN A C 1
ATOM 1329 O O . ASN A 1 158 ? 9.376 10.842 -8.939 1.00 93.31 158 ASN A O 1
ATOM 1333 N N . MET A 1 159 ? 10.311 12.570 -7.837 1.00 92.00 159 MET A N 1
ATOM 1334 C CA . MET A 1 159 ? 11.659 12.354 -8.361 1.00 92.00 159 MET A CA 1
ATOM 1335 C C . MET A 1 159 ? 12.210 10.986 -7.953 1.00 92.00 159 MET A C 1
ATOM 1337 O O . MET A 1 159 ? 11.821 10.414 -6.929 1.00 92.00 159 MET A O 1
ATOM 1341 N N . ARG A 1 160 ? 13.168 10.490 -8.738 1.00 92.94 160 ARG A N 1
ATOM 1342 C CA . ARG A 1 160 ? 13.830 9.219 -8.457 1.00 92.94 160 ARG A CA 1
ATOM 1343 C C . ARG A 1 160 ? 14.559 9.253 -7.107 1.00 92.94 160 ARG A C 1
ATOM 1345 O O . ARG A 1 160 ? 15.256 10.217 -6.787 1.00 92.94 160 ARG A O 1
ATOM 1352 N N . GLY A 1 161 ? 14.359 8.200 -6.320 1.00 92.25 161 GLY A N 1
ATOM 1353 C CA . GLY A 1 161 ? 15.047 7.954 -5.056 1.00 92.25 161 GLY A CA 1
ATOM 1354 C C . GLY A 1 161 ? 16.363 7.201 -5.207 1.00 92.25 161 GLY A C 1
ATOM 1355 O O . GLY A 1 161 ? 16.789 6.847 -6.307 1.00 92.25 161 GLY A O 1
ATOM 1356 N N . GLU A 1 162 ? 16.985 6.932 -4.062 1.00 91.88 162 GLU A N 1
ATOM 1357 C CA . GLU A 1 162 ? 18.150 6.056 -3.995 1.00 91.88 162 GLU A CA 1
ATOM 1358 C C . GLU A 1 162 ? 17.735 4.579 -4.132 1.00 91.88 162 GLU A C 1
ATOM 1360 O O . GLU A 1 162 ? 16.598 4.215 -3.796 1.00 91.88 162 GLU A O 1
ATOM 1365 N N . PRO A 1 163 ? 18.635 3.708 -4.619 1.00 93.62 163 PRO A N 1
ATOM 1366 C CA . PRO A 1 163 ? 18.451 2.265 -4.564 1.00 93.62 163 PRO A CA 1
ATOM 1367 C C . PRO A 1 163 ? 18.208 1.755 -3.137 1.00 93.62 163 PRO A C 1
ATOM 1369 O O . PRO A 1 163 ? 18.756 2.266 -2.163 1.00 93.62 163 PRO A O 1
ATOM 1372 N N . THR A 1 164 ? 17.426 0.689 -3.026 1.00 92.69 164 THR A N 1
ATOM 1373 C CA . THR A 1 164 ? 17.051 0.025 -1.778 1.00 92.69 164 THR A CA 1
ATOM 1374 C C . THR A 1 164 ? 17.323 -1.467 -1.883 1.00 92.69 164 THR A C 1
ATOM 1376 O O . THR A 1 164 ? 17.262 -2.061 -2.964 1.00 92.69 164 THR A O 1
ATOM 1379 N N . ASN A 1 165 ? 17.582 -2.093 -0.737 1.00 92.69 165 ASN A N 1
ATOM 1380 C CA . ASN A 1 165 ? 17.861 -3.522 -0.676 1.00 92.69 165 ASN A CA 1
ATOM 1381 C C . ASN A 1 165 ? 16.663 -4.353 -1.151 1.00 92.69 165 ASN A C 1
ATOM 1383 O O . ASN A 1 165 ? 15.514 -4.061 -0.820 1.00 92.69 165 ASN A O 1
ATOM 1387 N N . LYS A 1 166 ? 16.958 -5.423 -1.894 1.00 95.00 166 LYS A N 1
ATOM 1388 C CA . LYS A 1 166 ? 15.965 -6.409 -2.324 1.00 95.00 166 LYS A CA 1
ATOM 1389 C C . LYS A 1 166 ? 15.348 -7.109 -1.112 1.00 95.00 166 LYS A C 1
ATOM 1391 O O . LYS A 1 166 ? 16.105 -7.651 -0.302 1.00 95.00 166 LYS A O 1
ATOM 1396 N N . PRO A 1 167 ? 14.010 -7.167 -0.982 1.00 93.56 167 PRO A N 1
ATOM 1397 C CA . PRO A 1 167 ? 13.393 -7.895 0.111 1.00 93.56 167 PRO A CA 1
ATOM 1398 C C . PRO A 1 167 ? 13.629 -9.393 -0.078 1.00 93.56 167 PRO A C 1
ATOM 1400 O O . PRO A 1 167 ? 13.427 -9.949 -1.160 1.00 93.56 167 PRO A O 1
ATOM 1403 N N . THR A 1 168 ? 14.009 -10.076 1.000 1.00 93.19 168 THR A N 1
ATOM 1404 C CA . THR A 1 168 ? 14.268 -11.527 0.998 1.00 93.19 168 THR A CA 1
ATOM 1405 C C . THR A 1 168 ? 13.042 -12.339 0.573 1.00 93.19 168 THR A C 1
ATOM 1407 O O . THR A 1 168 ? 13.177 -13.417 -0.002 1.00 93.19 168 THR A O 1
ATOM 1410 N N . LYS A 1 169 ? 11.836 -11.810 0.815 1.00 95.38 169 LYS A N 1
ATOM 1411 C CA . LYS A 1 169 ? 10.552 -12.420 0.447 1.00 95.38 169 LYS A CA 1
ATOM 1412 C C . LYS A 1 169 ? 9.977 -11.934 -0.882 1.00 95.38 169 LYS A C 1
ATOM 1414 O O . LYS A 1 169 ? 8.819 -12.245 -1.148 1.00 95.38 169 LYS A O 1
ATOM 1419 N N . LEU A 1 170 ? 10.758 -11.268 -1.745 1.00 96.50 170 LEU A N 1
ATOM 1420 C CA . LEU A 1 170 ? 10.267 -10.803 -3.052 1.00 96.50 170 LEU A CA 1
ATOM 1421 C C . LEU A 1 170 ? 9.474 -11.874 -3.830 1.00 96.50 170 LEU A C 1
ATOM 1423 O O . LEU A 1 170 ? 8.383 -11.548 -4.293 1.00 96.50 170 LEU A O 1
ATOM 1427 N N . PRO A 1 171 ? 9.922 -13.146 -3.934 1.00 96.44 171 PRO A N 1
ATOM 1428 C CA . PRO A 1 171 ? 9.161 -14.160 -4.668 1.00 96.44 171 PRO A CA 1
ATOM 1429 C C . PRO A 1 171 ? 7.759 -14.403 -4.097 1.00 96.44 171 PRO A C 1
ATOM 1431 O O . PRO A 1 171 ? 6.803 -14.549 -4.852 1.00 96.44 171 PRO A O 1
ATOM 1434 N N . LEU A 1 172 ? 7.621 -14.409 -2.767 1.00 96.31 172 LEU A N 1
ATOM 1435 C CA . LEU A 1 172 ? 6.327 -14.563 -2.100 1.00 96.31 172 LEU A CA 1
ATOM 1436 C C . LEU A 1 172 ? 5.457 -13.313 -2.283 1.00 96.31 172 LEU A C 1
ATOM 1438 O O . LEU A 1 172 ? 4.262 -13.429 -2.524 1.00 96.31 172 LEU A O 1
ATOM 1442 N N . MET A 1 173 ? 6.054 -12.123 -2.211 1.00 97.56 173 MET A N 1
ATOM 1443 C CA . MET A 1 173 ? 5.346 -10.857 -2.421 1.00 97.56 173 MET A CA 1
ATOM 1444 C C . MET A 1 173 ? 4.785 -10.755 -3.844 1.00 97.56 173 MET A C 1
ATOM 1446 O O . MET A 1 173 ? 3.622 -10.407 -4.010 1.00 97.56 173 MET A O 1
ATOM 1450 N N . LEU A 1 174 ? 5.565 -11.154 -4.855 1.00 97.62 174 LEU A N 1
ATOM 1451 C CA . LEU A 1 174 ? 5.107 -11.248 -6.245 1.00 97.62 174 LEU A CA 1
ATOM 1452 C C . LEU A 1 174 ? 3.936 -12.228 -6.394 1.00 97.62 174 LEU A C 1
ATOM 1454 O O . LEU A 1 174 ? 2.964 -11.909 -7.074 1.00 97.62 174 LEU A O 1
ATOM 1458 N N . GLN A 1 175 ? 3.998 -13.399 -5.748 1.00 96.56 175 GLN A N 1
ATOM 1459 C CA . GLN A 1 175 ? 2.895 -14.369 -5.769 1.00 96.56 175 GLN A CA 1
ATOM 1460 C C . GLN A 1 175 ? 1.618 -13.794 -5.149 1.00 96.56 175 GLN A C 1
ATOM 1462 O O . GLN A 1 175 ? 0.550 -13.908 -5.744 1.00 96.56 175 GLN A O 1
ATOM 1467 N N . ILE A 1 176 ? 1.730 -13.150 -3.983 1.00 96.75 176 ILE A N 1
ATOM 1468 C CA . ILE A 1 176 ? 0.596 -12.527 -3.291 1.00 96.75 176 ILE A CA 1
ATOM 1469 C C . ILE A 1 176 ? -0.001 -11.405 -4.146 1.00 96.75 176 ILE A C 1
ATOM 1471 O O . ILE A 1 176 ? -1.209 -11.399 -4.371 1.00 96.75 176 ILE A O 1
ATOM 1475 N N . ALA A 1 177 ? 0.829 -10.496 -4.668 1.00 97.56 177 ALA A N 1
ATOM 1476 C CA . ALA A 1 177 ? 0.375 -9.393 -5.512 1.00 97.56 177 ALA A CA 1
ATOM 1477 C C . ALA A 1 177 ? -0.359 -9.903 -6.760 1.00 97.56 177 ALA A C 1
ATOM 1479 O O . ALA A 1 177 ? -1.477 -9.470 -7.037 1.00 97.56 177 ALA A O 1
ATOM 1480 N N . LYS A 1 178 ? 0.212 -10.893 -7.460 1.00 95.50 178 LYS A N 1
ATOM 1481 C CA . LYS A 1 178 ? -0.410 -11.493 -8.647 1.00 95.50 178 LYS A CA 1
ATOM 1482 C C . LYS A 1 178 ? -1.731 -12.189 -8.325 1.00 95.50 178 LYS A C 1
ATOM 1484 O O . LYS A 1 178 ? -2.694 -12.012 -9.064 1.00 95.50 178 LYS A O 1
ATOM 1489 N N . ALA A 1 179 ? -1.798 -12.933 -7.220 1.00 94.19 179 ALA A N 1
ATOM 1490 C CA . ALA A 1 179 ? -3.015 -13.623 -6.798 1.00 94.19 179 ALA A CA 1
ATOM 1491 C C . ALA A 1 179 ? -4.149 -12.648 -6.442 1.00 94.19 179 ALA A C 1
ATOM 1493 O O . ALA A 1 179 ? -5.286 -12.860 -6.855 1.00 94.19 179 ALA A O 1
ATOM 1494 N N . LEU A 1 180 ? -3.842 -11.564 -5.721 1.00 94.69 180 LEU A N 1
ATOM 1495 C CA . LEU A 1 180 ? -4.824 -10.532 -5.364 1.00 94.69 180 LEU A CA 1
ATOM 1496 C C . LEU A 1 180 ? -5.292 -9.723 -6.580 1.00 94.69 180 LEU A C 1
ATOM 1498 O O . LEU A 1 180 ? -6.441 -9.291 -6.625 1.00 94.69 180 LEU A O 1
ATOM 1502 N N . ALA A 1 181 ? -4.420 -9.541 -7.571 1.00 93.88 181 ALA A N 1
ATOM 1503 C CA . ALA A 1 181 ? -4.725 -8.821 -8.800 1.00 93.88 181 ALA A CA 1
ATOM 1504 C C . ALA A 1 181 ? -5.401 -9.681 -9.880 1.00 93.88 181 ALA A C 1
ATOM 1506 O O . ALA A 1 181 ? -6.015 -9.124 -10.783 1.00 93.88 181 ALA A O 1
ATOM 1507 N N . ALA A 1 182 ? -5.346 -11.014 -9.799 1.00 90.56 182 ALA A N 1
ATOM 1508 C CA . ALA A 1 182 ? -5.895 -11.920 -10.813 1.00 90.56 182 ALA A CA 1
ATOM 1509 C C . ALA A 1 182 ? -7.363 -11.651 -11.235 1.00 90.56 182 ALA A C 1
ATOM 1511 O O . ALA A 1 182 ? -7.662 -11.785 -12.422 1.00 90.56 182 ALA A O 1
ATOM 1512 N N . PRO A 1 183 ? -8.301 -11.254 -10.346 1.00 88.81 183 PRO A N 1
ATOM 1513 C CA . PRO A 1 183 ? -9.670 -10.939 -10.762 1.00 88.81 183 PRO A CA 1
ATOM 1514 C C . PRO A 1 183 ? -9.863 -9.490 -11.249 1.00 88.81 183 PRO A C 1
ATOM 1516 O O . PRO A 1 183 ? -10.985 -9.101 -11.576 1.00 88.81 183 PRO A O 1
ATOM 1519 N N . LEU A 1 184 ? -8.809 -8.671 -11.277 1.00 89.81 184 LEU A N 1
ATOM 1520 C CA . LEU A 1 184 ? -8.862 -7.226 -11.507 1.00 89.81 184 LEU A CA 1
ATOM 1521 C C . LEU A 1 184 ? -7.990 -6.853 -12.704 1.00 89.81 184 LEU A C 1
ATOM 1523 O O . LEU A 1 184 ? -6.840 -7.260 -12.774 1.00 89.81 184 LEU A O 1
ATOM 1527 N N . SER A 1 185 ? -8.495 -6.031 -13.628 1.00 91.62 185 SER A N 1
ATOM 1528 C CA . SER A 1 185 ? -7.698 -5.587 -14.787 1.00 91.62 185 SER A CA 1
ATOM 1529 C C . SER A 1 185 ? -6.460 -4.786 -14.371 1.00 91.62 185 SER A C 1
ATOM 1531 O O . SER A 1 185 ? -5.452 -4.773 -15.073 1.00 91.62 185 SER A O 1
ATOM 1533 N N . TYR A 1 186 ? -6.560 -4.108 -13.228 1.00 94.69 186 TYR A N 1
ATOM 1534 C CA . TYR A 1 186 ? -5.490 -3.353 -12.603 1.00 94.69 186 TYR A CA 1
ATOM 1535 C C . TYR A 1 186 ? -5.762 -3.200 -11.106 1.00 94.69 186 TYR A C 1
ATOM 1537 O O . TYR A 1 186 ? -6.901 -2.946 -10.704 1.00 94.69 186 TYR A O 1
ATOM 1545 N N . VAL A 1 187 ? -4.713 -3.307 -10.294 1.00 96.62 187 VAL A N 1
ATOM 1546 C CA . VAL A 1 187 ? -4.716 -2.890 -8.889 1.00 96.62 187 VAL A CA 1
ATOM 1547 C C . VAL A 1 187 ? -3.283 -2.651 -8.418 1.00 96.62 187 VAL A C 1
ATOM 1549 O O . VAL A 1 187 ? -2.359 -3.384 -8.781 1.00 96.62 187 VAL A O 1
ATOM 1552 N N . ARG A 1 188 ? -3.082 -1.631 -7.583 1.00 97.94 188 ARG A N 1
ATOM 1553 C CA . ARG A 1 188 ? -1.852 -1.489 -6.802 1.00 97.94 188 ARG A CA 1
ATOM 1554 C C . ARG A 1 188 ? -2.007 -2.276 -5.503 1.00 97.94 188 ARG A C 1
ATOM 1556 O O . ARG A 1 188 ? -2.943 -2.017 -4.751 1.00 97.94 188 ARG A O 1
ATOM 1563 N N . VAL A 1 189 ? -1.118 -3.235 -5.265 1.00 98.12 189 VAL A N 1
ATOM 1564 C CA . VAL A 1 189 ? -1.094 -4.045 -4.041 1.00 98.12 189 VAL A CA 1
ATOM 1565 C C . VAL A 1 189 ? 0.046 -3.563 -3.156 1.00 98.12 189 VAL A C 1
ATOM 1567 O O . VAL A 1 189 ? 1.211 -3.705 -3.527 1.00 98.12 189 VAL A O 1
ATOM 1570 N N . ASP A 1 190 ? -0.282 -3.026 -1.988 1.00 97.50 190 ASP A N 1
ATOM 1571 C CA . ASP A 1 190 ? 0.696 -2.522 -1.027 1.00 97.50 190 ASP A CA 1
ATOM 1572 C C . ASP A 1 190 ? 0.998 -3.631 -0.016 1.00 97.50 190 ASP A C 1
ATOM 1574 O O . ASP A 1 190 ? 0.097 -4.159 0.644 1.00 97.50 190 ASP A O 1
ATOM 1578 N N . LEU A 1 191 ? 2.267 -4.031 0.071 1.00 96.75 191 LEU A N 1
ATOM 1579 C CA . LEU A 1 191 ? 2.728 -5.129 0.915 1.00 96.75 191 LEU A CA 1
ATOM 1580 C C . LEU A 1 191 ? 3.827 -4.663 1.867 1.00 96.75 191 LEU A C 1
ATOM 1582 O O . LEU A 1 191 ? 4.724 -3.909 1.494 1.00 96.75 191 LEU A O 1
ATOM 1586 N N . TYR A 1 192 ? 3.831 -5.235 3.068 1.00 94.25 192 TYR A N 1
ATOM 1587 C CA . TYR A 1 192 ? 4.934 -5.118 4.017 1.00 94.25 192 TYR A CA 1
ATOM 1588 C C . TYR A 1 192 ? 5.671 -6.450 4.128 1.00 94.25 192 TYR A C 1
ATOM 1590 O O . TYR A 1 192 ? 5.049 -7.506 4.234 1.00 94.25 192 TYR A O 1
ATOM 1598 N N . SER A 1 193 ? 7.003 -6.408 4.156 1.00 91.06 193 SER A N 1
ATOM 1599 C CA . SER A 1 193 ? 7.846 -7.571 4.458 1.00 91.06 193 SER A CA 1
ATOM 1600 C C . SER A 1 193 ? 8.563 -7.335 5.779 1.00 91.06 193 SER A C 1
ATOM 1602 O O . SER A 1 193 ? 9.513 -6.557 5.839 1.00 91.06 193 SER A O 1
ATOM 1604 N N . ILE A 1 194 ? 8.121 -8.017 6.835 1.00 88.50 194 ILE A N 1
ATOM 1605 C CA . ILE A 1 194 ? 8.634 -7.835 8.195 1.00 88.50 194 ILE A CA 1
ATOM 1606 C C . ILE A 1 194 ? 9.163 -9.174 8.683 1.00 88.50 194 ILE A C 1
ATOM 1608 O O . ILE A 1 194 ? 8.422 -10.155 8.793 1.00 88.50 194 ILE A O 1
ATOM 1612 N N . GLN A 1 195 ? 10.465 -9.210 8.972 1.00 82.12 195 GLN A N 1
ATOM 1613 C CA . GLN A 1 195 ? 11.183 -10.432 9.327 1.00 82.12 195 GLN A CA 1
ATOM 1614 C C . GLN A 1 195 ? 10.946 -11.535 8.277 1.00 82.12 195 GLN A C 1
ATOM 1616 O O . GLN A 1 195 ? 11.411 -11.429 7.144 1.00 82.12 195 GLN A O 1
ATOM 1621 N N . ASN A 1 196 ? 10.216 -12.593 8.642 1.00 83.06 196 ASN A N 1
ATOM 1622 C CA . ASN A 1 196 ? 9.943 -13.747 7.789 1.00 83.06 196 ASN A CA 1
ATOM 1623 C C . ASN A 1 196 ? 8.482 -13.808 7.298 1.00 83.06 196 ASN A C 1
ATOM 1625 O O . ASN A 1 196 ? 8.070 -14.840 6.767 1.00 83.06 196 ASN A O 1
ATOM 1629 N N . ARG A 1 197 ? 7.694 -12.740 7.492 1.00 90.50 197 ARG A N 1
ATOM 1630 C CA . ARG A 1 197 ? 6.267 -12.668 7.144 1.00 90.50 197 ARG A CA 1
ATOM 1631 C C . ARG A 1 197 ? 5.991 -11.536 6.156 1.00 90.50 197 ARG A C 1
ATOM 1633 O O . ARG A 1 197 ? 6.657 -10.503 6.178 1.00 90.50 197 ARG A O 1
ATOM 1640 N N . VAL A 1 198 ? 4.991 -11.752 5.306 1.00 93.75 198 VAL A N 1
ATOM 1641 C CA . VAL A 1 198 ? 4.461 -10.744 4.383 1.00 93.75 198 VAL A CA 1
ATOM 1642 C C . VAL A 1 198 ? 3.050 -10.391 4.834 1.00 93.75 198 VAL A C 1
ATOM 1644 O O . VAL A 1 198 ? 2.258 -11.292 5.108 1.00 93.75 198 VAL A O 1
ATOM 1647 N N . TYR A 1 199 ? 2.753 -9.099 4.912 1.00 93.88 199 TYR A N 1
ATOM 1648 C CA . TYR A 1 199 ? 1.446 -8.568 5.286 1.00 93.88 199 TYR A CA 1
ATOM 1649 C C . TYR A 1 199 ? 0.864 -7.776 4.120 1.00 93.88 199 TYR A C 1
ATOM 1651 O O . TYR A 1 199 ? 1.593 -7.063 3.431 1.00 93.88 199 TYR A O 1
ATOM 1659 N N . VAL A 1 200 ? -0.446 -7.897 3.918 1.00 94.56 200 VAL A N 1
ATOM 1660 C CA . VAL A 1 200 ? -1.192 -7.066 2.968 1.00 94.56 200 VAL A CA 1
ATOM 1661 C C . VAL A 1 200 ? -1.581 -5.774 3.676 1.00 94.56 200 VAL A C 1
ATOM 1663 O O . VAL A 1 200 ? -2.166 -5.831 4.755 1.00 94.56 200 VAL A O 1
ATOM 1666 N N . GLY A 1 201 ? -1.226 -4.633 3.091 1.00 91.56 201 GLY A N 1
ATOM 1667 C CA . GLY A 1 201 ? -1.577 -3.309 3.596 1.00 91.56 201 GLY A CA 1
ATOM 1668 C C . GLY A 1 201 ? -2.850 -2.778 2.946 1.00 91.56 201 GLY A C 1
ATOM 1669 O O . GLY A 1 201 ? -3.892 -2.692 3.590 1.00 91.56 201 GLY A O 1
ATOM 1670 N N . GLU A 1 202 ? -2.766 -2.437 1.660 1.00 92.75 202 GLU A N 1
ATOM 1671 C CA . GLU A 1 202 ? -3.833 -1.761 0.915 1.00 92.75 202 GLU A CA 1
ATOM 1672 C C . GLU A 1 202 ? -3.986 -2.344 -0.498 1.00 92.75 202 GLU A C 1
ATOM 1674 O O . GLU A 1 202 ? -3.017 -2.781 -1.122 1.00 92.75 202 GLU A O 1
ATOM 1679 N N . LEU A 1 203 ? -5.219 -2.324 -1.009 1.00 95.69 203 LEU A N 1
ATOM 1680 C CA . LEU A 1 203 ? -5.510 -2.473 -2.431 1.00 95.69 203 LEU A CA 1
ATOM 1681 C C . LEU A 1 203 ? -6.006 -1.135 -2.968 1.00 95.69 203 LEU A C 1
ATOM 1683 O O . LEU A 1 203 ? -7.071 -0.662 -2.571 1.00 95.69 203 LEU A O 1
ATOM 1687 N N . THR A 1 204 ? -5.254 -0.552 -3.895 1.00 95.31 204 THR A N 1
ATOM 1688 C CA . THR A 1 204 ? -5.537 0.781 -4.429 1.00 95.31 204 THR A CA 1
ATOM 1689 C C . THR A 1 204 ? -5.826 0.721 -5.919 1.00 95.31 204 THR A C 1
ATOM 1691 O O . THR A 1 204 ? -4.962 0.412 -6.739 1.00 95.31 204 THR A O 1
ATOM 1694 N N . PHE A 1 205 ? -7.065 1.062 -6.275 1.00 93.31 205 PHE A N 1
ATOM 1695 C CA . PHE A 1 205 ? -7.562 1.048 -7.655 1.00 93.31 205 PHE A CA 1
ATOM 1696 C C . PHE A 1 205 ? -7.228 2.334 -8.418 1.00 93.31 205 PHE A C 1
ATOM 1698 O O . PHE A 1 205 ? -7.042 2.312 -9.631 1.00 93.31 205 PHE A O 1
ATOM 1705 N N . THR A 1 206 ? -7.112 3.456 -7.706 1.00 91.88 206 THR A N 1
ATOM 1706 C CA . THR A 1 206 ? -6.850 4.783 -8.281 1.00 91.88 206 THR A CA 1
ATOM 1707 C C . THR A 1 206 ? -5.725 5.481 -7.514 1.00 91.88 206 THR A C 1
ATOM 1709 O O . THR A 1 206 ? -5.975 6.432 -6.764 1.00 91.88 206 THR A O 1
ATOM 1712 N N . PRO A 1 207 ? -4.467 5.016 -7.642 1.00 92.38 207 PRO A N 1
ATOM 1713 C CA . PRO A 1 207 ? -3.357 5.612 -6.910 1.00 92.38 207 PRO A CA 1
ATOM 1714 C C . PRO A 1 207 ? -3.215 7.094 -7.256 1.00 92.38 207 PRO A C 1
ATOM 1716 O O . PRO A 1 207 ? -3.327 7.490 -8.417 1.00 92.38 207 PRO A O 1
ATOM 1719 N N . ASN A 1 208 ? -2.964 7.918 -6.235 1.00 90.12 208 ASN A N 1
ATOM 1720 C CA . ASN A 1 208 ? -2.807 9.371 -6.372 1.00 90.12 208 ASN A CA 1
ATOM 1721 C C . ASN A 1 208 ? -4.032 10.069 -6.999 1.00 90.12 208 ASN A C 1
ATOM 1723 O O . ASN A 1 208 ? -3.890 11.100 -7.658 1.00 90.12 208 ASN A O 1
ATOM 1727 N N . GLY A 1 209 ? -5.224 9.469 -6.889 1.00 88.69 209 GLY A N 1
ATOM 1728 C CA . GLY A 1 209 ? -6.432 9.968 -7.551 1.00 88.69 209 GLY A CA 1
ATOM 1729 C C . GLY A 1 209 ? -6.321 10.002 -9.080 1.00 88.69 209 GLY A C 1
ATOM 1730 O O . GLY A 1 209 ? -6.987 10.807 -9.719 1.00 88.69 209 GLY A O 1
ATOM 1731 N N . GLY A 1 210 ? -5.434 9.191 -9.672 1.00 90.50 210 GLY A N 1
ATOM 1732 C CA . GLY A 1 210 ? -5.198 9.172 -11.119 1.00 90.50 210 GLY A CA 1
ATOM 1733 C C . GLY A 1 210 ? -4.403 10.369 -11.657 1.00 90.50 210 GLY A C 1
ATOM 1734 O O . GLY A 1 210 ? -4.400 10.599 -12.859 1.00 90.50 210 GLY A O 1
ATOM 1735 N N . THR A 1 211 ? -3.733 11.143 -10.796 1.00 92.56 211 THR A N 1
ATOM 1736 C CA . THR A 1 211 ? -3.036 12.385 -11.199 1.00 92.56 211 THR A CA 1
ATOM 1737 C C . THR A 1 211 ? -1.511 12.265 -11.293 1.00 92.56 211 THR A C 1
ATOM 1739 O O . THR A 1 211 ? -0.829 13.222 -11.669 1.00 92.56 211 THR A O 1
ATOM 1742 N N . ALA A 1 212 ? -0.953 11.100 -10.956 1.00 93.31 212 ALA A N 1
ATOM 1743 C CA . ALA A 1 212 ? 0.485 10.870 -11.010 1.00 93.31 212 ALA A CA 1
ATOM 1744 C C . ALA A 1 212 ? 1.012 10.840 -12.449 1.00 93.31 212 ALA A C 1
ATOM 1746 O O . ALA A 1 212 ? 0.360 10.324 -13.351 1.00 93.31 212 ALA A O 1
ATOM 1747 N N . ARG A 1 213 ? 2.220 11.375 -12.647 1.00 94.88 213 ARG A N 1
ATOM 1748 C CA . ARG A 1 213 ? 2.869 11.482 -13.959 1.00 94.88 213 ARG A CA 1
ATOM 1749 C C . ARG A 1 213 ? 4.123 10.630 -14.018 1.00 94.88 213 ARG A C 1
ATOM 1751 O O . ARG A 1 213 ? 4.870 10.583 -13.038 1.00 94.88 213 ARG A O 1
ATOM 1758 N N . PHE A 1 214 ? 4.360 10.017 -15.172 1.00 96.25 214 PHE A N 1
ATOM 1759 C CA . PHE A 1 214 ? 5.622 9.357 -15.478 1.00 96.25 214 PHE A CA 1
ATOM 1760 C C . PHE A 1 214 ? 6.615 10.318 -16.134 1.00 96.25 214 PHE A C 1
ATOM 1762 O O . PHE A 1 214 ? 6.231 11.185 -16.921 1.00 96.25 214 PHE A O 1
ATOM 1769 N N . THR A 1 215 ? 7.897 10.112 -15.844 1.00 95.06 215 THR A N 1
ATOM 1770 C CA . THR A 1 215 ? 9.013 10.753 -16.546 1.00 95.06 215 THR A CA 1
ATOM 1771 C C . THR A 1 215 ? 10.027 9.674 -16.944 1.00 95.06 215 THR A C 1
ATOM 1773 O O . THR A 1 215 ? 10.584 9.042 -16.042 1.00 95.06 215 THR A O 1
ATOM 1776 N N . PRO A 1 216 ? 10.301 9.466 -18.248 1.00 95.94 216 PRO A N 1
ATOM 1777 C CA . PRO A 1 216 ? 9.688 10.155 -19.390 1.00 95.94 216 PRO A CA 1
ATOM 1778 C C . PRO A 1 216 ? 8.210 9.772 -19.602 1.00 95.94 216 PRO A C 1
ATOM 1780 O O . PRO A 1 216 ? 7.764 8.711 -19.171 1.00 95.94 216 PRO A O 1
ATOM 1783 N N . GLN A 1 217 ? 7.448 10.654 -20.262 1.00 95.00 217 GLN A N 1
ATOM 1784 C CA . GLN A 1 217 ? 5.983 10.550 -20.376 1.00 95.00 217 GLN A CA 1
ATOM 1785 C C . GLN A 1 217 ? 5.507 9.324 -21.177 1.00 95.00 217 GLN A C 1
ATOM 1787 O O . GLN A 1 217 ? 4.402 8.843 -20.955 1.00 95.00 217 GLN A O 1
ATOM 1792 N N . GLU A 1 218 ? 6.336 8.781 -22.069 1.00 94.62 218 GLU A N 1
ATOM 1793 C CA . GLU A 1 218 ? 6.028 7.572 -22.852 1.00 94.62 218 GLU A CA 1
ATOM 1794 C C . GLU A 1 218 ? 5.646 6.356 -21.989 1.00 94.62 218 GLU A C 1
ATOM 1796 O O . GLU A 1 218 ? 4.839 5.528 -22.409 1.00 94.62 218 GLU A O 1
ATOM 1801 N N . TRP A 1 219 ? 6.148 6.283 -20.752 1.00 94.31 219 TRP A N 1
ATOM 1802 C CA . TRP A 1 219 ? 5.834 5.193 -19.827 1.00 94.31 219 TRP A CA 1
ATOM 1803 C C . TRP A 1 219 ? 4.395 5.201 -19.321 1.00 94.31 219 TRP A C 1
ATOM 1805 O O . TRP A 1 219 ? 3.887 4.143 -18.957 1.00 94.31 219 TRP A O 1
ATOM 1815 N N . ASP A 1 220 ? 3.727 6.356 -19.352 1.00 93.50 220 ASP A N 1
ATOM 1816 C CA . ASP A 1 220 ? 2.293 6.447 -19.075 1.00 93.50 220 ASP A CA 1
ATOM 1817 C C . ASP A 1 220 ? 1.511 5.565 -20.055 1.00 93.50 220 ASP A C 1
ATOM 1819 O O . ASP A 1 220 ? 0.744 4.689 -19.656 1.00 93.50 220 ASP A O 1
ATOM 1823 N N . LYS A 1 221 ? 1.817 5.692 -21.355 1.00 90.19 221 LYS A N 1
ATOM 1824 C CA . LYS A 1 221 ? 1.211 4.848 -22.385 1.00 90.19 221 LYS A CA 1
ATOM 1825 C C . LYS A 1 221 ? 1.653 3.389 -22.261 1.00 90.19 221 LYS A C 1
ATOM 1827 O O . LYS A 1 221 ? 0.801 2.516 -22.358 1.00 90.19 221 LYS A O 1
ATOM 1832 N N . ASN A 1 222 ? 2.936 3.114 -22.012 1.00 91.31 222 ASN A N 1
ATOM 1833 C CA . ASN A 1 222 ? 3.430 1.733 -21.908 1.00 91.31 222 ASN A CA 1
ATOM 1834 C C . ASN A 1 222 ? 2.691 0.933 -20.821 1.00 91.31 222 ASN A C 1
ATOM 1836 O O . ASN A 1 222 ? 2.259 -0.188 -21.075 1.00 91.31 222 ASN A O 1
ATOM 1840 N N . PHE A 1 223 ? 2.503 1.508 -19.627 1.00 92.00 223 PHE A N 1
ATOM 1841 C CA . PHE A 1 223 ? 1.733 0.857 -18.561 1.00 92.00 223 PHE A CA 1
ATOM 1842 C C . PHE A 1 223 ? 0.219 0.922 -18.805 1.00 92.00 223 PHE A C 1
ATOM 1844 O O . PHE A 1 223 ? -0.495 -0.021 -18.469 1.00 92.00 223 PHE A O 1
ATOM 1851 N N . GLY A 1 224 ? -0.286 1.987 -19.432 1.00 90.50 224 GLY A N 1
ATOM 1852 C CA . GLY A 1 224 ? -1.685 2.079 -19.851 1.00 90.50 224 GLY A CA 1
ATOM 1853 C C . GLY A 1 224 ? -2.089 0.982 -20.843 1.00 90.50 224 GLY A C 1
ATOM 1854 O O . GLY A 1 224 ? -3.161 0.400 -20.706 1.00 90.50 224 GLY A O 1
ATOM 1855 N N . ASP A 1 225 ? -1.211 0.631 -21.784 1.00 88.31 225 ASP A N 1
ATOM 1856 C CA . ASP A 1 225 ? -1.428 -0.452 -22.750 1.00 88.31 225 ASP A CA 1
ATOM 1857 C C . ASP A 1 225 ? -1.456 -1.840 -22.070 1.00 88.31 225 ASP A C 1
ATOM 1859 O O . ASP A 1 225 ? -2.107 -2.758 -22.569 1.00 88.31 225 ASP A O 1
ATOM 1863 N N . MET A 1 226 ? -0.807 -2.002 -20.907 1.00 88.12 226 MET A N 1
ATOM 1864 C CA . MET A 1 226 ? -0.942 -3.212 -20.079 1.00 88.12 226 MET A CA 1
ATOM 1865 C C . MET A 1 226 ? -2.316 -3.287 -19.403 1.00 88.12 226 MET A C 1
ATOM 1867 O O . MET A 1 226 ? -2.852 -4.376 -19.203 1.00 88.12 226 MET A O 1
ATOM 1871 N N . TRP A 1 227 ? -2.928 -2.138 -19.098 1.00 84.75 227 TRP A N 1
ATOM 1872 C CA . TRP A 1 227 ? -4.288 -2.027 -18.559 1.00 84.75 227 TRP A CA 1
ATOM 1873 C C . TRP A 1 227 ? -5.366 -2.164 -19.656 1.00 84.75 227 TRP A C 1
ATOM 1875 O O . TRP A 1 227 ? -6.403 -1.497 -19.642 1.00 84.75 227 TRP A O 1
ATOM 1885 N N . ALA A 1 228 ? -5.145 -3.046 -20.632 1.00 64.75 228 ALA A N 1
ATOM 1886 C CA . ALA A 1 228 ? -6.041 -3.224 -21.765 1.00 64.75 228 ALA A CA 1
ATOM 1887 C C . ALA A 1 228 ? -7.077 -4.336 -21.538 1.00 64.75 228 ALA A C 1
ATOM 1889 O O . ALA A 1 228 ? -6.761 -5.525 -21.442 1.00 64.75 228 ALA A O 1
ATOM 1890 N N . HIS A 1 229 ? -8.350 -3.936 -21.582 1.00 58.50 229 HIS A N 1
ATOM 1891 C CA . HIS A 1 229 ? -9.482 -4.801 -21.909 1.00 58.50 229 HIS A CA 1
ATOM 1892 C C . HIS A 1 229 ? -9.437 -5.157 -23.403 1.00 58.50 229 HIS A C 1
ATOM 1894 O O . HIS A 1 229 ? -10.102 -4.518 -24.223 1.00 58.50 229 HIS A O 1
ATOM 1900 N N . GLN A 1 230 ? -8.648 -6.157 -23.798 1.00 46.31 230 GLN A N 1
ATOM 1901 C CA . GLN A 1 230 ? -8.759 -6.686 -25.157 1.00 46.31 230 GLN A CA 1
ATOM 1902 C C . GLN A 1 230 ? -10.071 -7.462 -25.297 1.00 46.31 230 GLN A C 1
ATOM 1904 O O . GLN A 1 230 ? -10.167 -8.613 -24.874 1.00 46.31 230 GLN A O 1
ATOM 1909 N N . SER A 1 231 ? -11.059 -6.778 -25.889 1.00 45.97 231 SER A N 1
ATOM 1910 C CA . SER A 1 231 ? -12.162 -7.254 -26.751 1.00 45.97 231 SER A CA 1
ATOM 1911 C C . SER A 1 231 ? -13.483 -6.569 -26.374 1.00 45.97 231 SER A C 1
ATOM 1913 O O . SER A 1 231 ? -14.204 -7.045 -25.501 1.00 45.97 231 SER A O 1
ATOM 1915 N N . SER A 1 232 ? -13.788 -5.423 -27.000 1.00 46.44 232 SER A N 1
ATOM 1916 C CA . SER A 1 232 ? -15.177 -4.970 -27.279 1.00 46.44 232 SER A CA 1
ATOM 1917 C C . SER A 1 232 ? -15.268 -3.593 -27.956 1.00 46.44 232 SER A C 1
ATOM 1919 O O . SER A 1 232 ? -16.272 -3.308 -28.598 1.00 46.44 232 SER A O 1
ATOM 1921 N N . ILE A 1 233 ? -14.259 -2.713 -27.880 1.00 45.47 233 ILE A N 1
ATOM 1922 C CA . ILE A 1 233 ? -14.405 -1.357 -28.459 1.00 45.47 233 ILE A CA 1
ATOM 1923 C C . ILE A 1 233 ? -14.224 -1.336 -29.989 1.00 45.47 233 ILE A C 1
ATOM 1925 O O . ILE A 1 233 ? -14.923 -0.579 -30.668 1.00 45.47 233 ILE A O 1
ATOM 1929 N N . GLU A 1 234 ? -13.345 -2.166 -30.556 1.00 44.12 234 GLU A N 1
ATOM 1930 C CA . GLU A 1 234 ? -13.165 -2.238 -32.018 1.00 44.12 234 GLU A CA 1
ATOM 1931 C C . GLU A 1 234 ? -14.333 -2.952 -32.712 1.00 44.12 234 GLU A C 1
ATOM 1933 O O . GLU A 1 234 ? -14.867 -2.417 -33.685 1.00 44.12 234 GLU A O 1
ATOM 1938 N N . SER A 1 235 ? -14.860 -4.038 -32.132 1.00 46.09 235 SER A N 1
ATOM 1939 C CA . SER A 1 235 ? -16.045 -4.733 -32.662 1.00 46.09 235 SER A CA 1
ATOM 1940 C C . SER A 1 235 ? -17.307 -3.854 -32.656 1.00 46.09 235 SER A C 1
ATOM 1942 O O . SER A 1 235 ? -18.084 -3.875 -33.611 1.00 46.09 235 SER A O 1
ATOM 1944 N N . ILE A 1 236 ? -17.487 -2.992 -31.645 1.00 49.50 236 ILE A N 1
ATOM 1945 C CA . ILE A 1 236 ? -18.602 -2.025 -31.594 1.00 49.50 236 ILE A CA 1
ATOM 1946 C C . ILE A 1 236 ? -18.442 -0.904 -32.641 1.00 49.50 236 ILE A C 1
ATOM 1948 O O . ILE A 1 236 ? -19.438 -0.360 -33.134 1.00 49.50 236 ILE A O 1
ATOM 1952 N N . ARG A 1 237 ? -17.207 -0.518 -32.992 1.00 46.00 237 ARG A N 1
ATOM 1953 C CA . ARG A 1 237 ? -16.942 0.529 -33.997 1.00 46.00 237 ARG A CA 1
ATOM 1954 C C . ARG A 1 237 ? -17.108 0.023 -35.430 1.00 46.00 237 ARG A C 1
ATOM 1956 O O . ARG A 1 237 ? -17.579 0.796 -36.264 1.00 46.00 237 ARG A O 1
ATOM 1963 N N . GLU A 1 238 ? -16.795 -1.239 -35.705 1.00 50.53 238 GLU A N 1
ATOM 1964 C CA . GLU A 1 238 ? -17.009 -1.862 -37.019 1.00 50.53 238 GLU A CA 1
ATOM 1965 C C . GLU A 1 238 ? -18.494 -2.160 -37.275 1.00 50.53 238 GLU A C 1
ATOM 1967 O O . GLU A 1 238 ? -19.031 -1.738 -38.300 1.00 50.53 238 GLU A O 1
ATOM 1972 N N . GLN A 1 239 ? -19.230 -2.687 -36.289 1.00 49.06 239 GLN A N 1
ATOM 1973 C CA . GLN A 1 239 ? -20.680 -2.920 -36.417 1.00 49.06 239 GLN A CA 1
ATOM 1974 C C . GLN A 1 239 ? -21.501 -1.634 -36.644 1.00 49.06 239 GLN A C 1
ATOM 1976 O O . GLN A 1 239 ? -22.551 -1.652 -37.294 1.00 49.06 239 GLN A O 1
ATOM 1981 N N . LYS A 1 240 ? -21.029 -0.481 -36.148 1.00 48.72 240 LYS A N 1
ATOM 1982 C CA . LYS A 1 240 ? -21.661 0.831 -36.397 1.00 48.72 240 LYS A CA 1
ATOM 1983 C C . LYS A 1 240 ? -21.330 1.434 -37.768 1.00 48.72 240 LYS A C 1
ATOM 1985 O O . LYS A 1 240 ? -22.030 2.358 -38.189 1.00 48.72 240 LYS A O 1
ATOM 1990 N N . ARG A 1 241 ? -20.291 0.953 -38.460 1.00 49.78 241 ARG A N 1
ATOM 1991 C CA . ARG A 1 241 ? -19.989 1.351 -39.847 1.00 49.78 241 ARG A CA 1
ATOM 1992 C C . ARG A 1 241 ? -20.820 0.547 -40.843 1.00 49.78 241 ARG A C 1
ATOM 1994 O O . ARG A 1 241 ? -21.384 1.152 -41.751 1.00 49.78 241 ARG A O 1
ATOM 2001 N N . ASP A 1 242 ? -21.011 -0.748 -40.601 1.00 47.66 242 ASP A N 1
ATOM 2002 C CA . ASP A 1 242 ? -21.790 -1.612 -41.501 1.00 47.66 242 ASP A CA 1
ATOM 2003 C C . ASP A 1 242 ? -23.300 -1.349 -41.441 1.00 47.66 242 ASP A C 1
ATOM 2005 O O . ASP A 1 242 ? -23.997 -1.409 -42.452 1.00 47.66 242 ASP A O 1
ATOM 2009 N N . THR A 1 243 ? -23.829 -0.940 -40.286 1.00 48.91 243 THR A N 1
ATOM 2010 C CA . THR A 1 243 ? -25.262 -0.613 -40.147 1.00 48.91 243 THR A CA 1
ATOM 2011 C C . THR A 1 243 ? -25.661 0.737 -40.757 1.00 48.91 243 THR A C 1
ATOM 2013 O O . THR A 1 243 ? -26.852 0.994 -40.950 1.00 48.91 243 THR A O 1
ATOM 2016 N N . LYS A 1 244 ? -24.698 1.606 -41.102 1.00 47.22 244 LYS A N 1
ATOM 2017 C CA . LYS A 1 244 ? -24.961 2.888 -41.781 1.00 47.22 244 LYS A CA 1
ATOM 2018 C C . LYS A 1 244 ? -24.947 2.808 -43.311 1.00 47.22 244 LYS A C 1
ATOM 2020 O O . LYS A 1 244 ? -25.437 3.750 -43.927 1.00 47.22 244 LYS A O 1
ATOM 2025 N N . SER A 1 245 ? -24.463 1.725 -43.930 1.00 44.53 245 SER A N 1
ATOM 2026 C CA . SER A 1 245 ? -24.448 1.612 -45.402 1.00 44.53 245 SER A CA 1
ATOM 2027 C C . SER A 1 245 ? -25.755 1.069 -46.010 1.00 44.53 245 SER A C 1
ATOM 2029 O O . SER A 1 245 ? -25.959 1.201 -47.211 1.00 44.53 245 SER A O 1
ATOM 2031 N N . TYR A 1 246 ? -26.693 0.562 -45.195 1.00 43.47 246 TYR A N 1
ATOM 2032 C CA . TYR A 1 246 ? -27.941 -0.071 -45.665 1.00 43.47 246 TYR A CA 1
ATOM 2033 C C . TYR A 1 246 ? -29.229 0.769 -45.530 1.00 43.47 246 TYR A C 1
ATOM 2035 O O . TYR A 1 246 ? -30.317 0.268 -45.796 1.00 43.47 246 TYR A O 1
ATOM 2043 N N . LYS A 1 247 ? -29.154 2.053 -45.148 1.00 47.06 247 LYS A N 1
ATOM 2044 C CA . LYS A 1 247 ? -30.338 2.942 -45.025 1.00 47.06 247 LYS A CA 1
ATOM 2045 C C . LYS A 1 247 ? -30.486 3.973 -46.154 1.00 47.06 247 LYS A C 1
ATOM 2047 O O . LYS A 1 247 ? -31.040 5.045 -45.942 1.00 47.06 247 LYS A O 1
ATOM 2052 N N . GLY A 1 248 ? -30.009 3.643 -47.351 1.00 46.50 248 GLY A N 1
ATOM 2053 C CA . GLY A 1 248 ? -30.098 4.506 -48.531 1.00 46.50 248 GLY A CA 1
ATOM 2054 C C . GLY A 1 248 ? -30.461 3.749 -49.803 1.00 46.50 248 GLY A C 1
ATOM 2055 O O . GLY A 1 248 ? -29.742 3.870 -50.780 1.00 46.50 248 GLY A O 1
ATOM 2056 N N . MET A 1 249 ? -31.524 2.942 -49.778 1.00 42.69 249 MET A N 1
ATOM 2057 C CA . MET A 1 249 ? -32.171 2.382 -50.973 1.00 42.69 249 MET A CA 1
ATOM 2058 C C . MET A 1 249 ? -33.627 2.018 -50.634 1.00 42.69 249 MET A C 1
ATOM 2060 O O . MET A 1 249 ? -33.919 0.879 -50.282 1.00 42.69 249 MET A O 1
ATOM 2064 N N . GLN A 1 250 ? -34.517 3.010 -50.691 1.00 40.56 250 GLN A N 1
ATOM 2065 C CA . GLN A 1 250 ? -35.942 2.882 -51.024 1.00 40.56 250 GLN A CA 1
ATOM 2066 C C . GLN A 1 250 ? -36.369 4.156 -51.747 1.00 40.56 250 GLN A C 1
ATOM 2068 O O . GLN A 1 250 ? -35.914 5.238 -51.309 1.00 40.56 250 GLN A O 1
#

Organism: NCBI:txid2040648

pLDDT: mean 79.68, std 21.87, range [29.67, 98.44]

Sequence (250 aa):
MIKTNHDCGGVVIVENKEQFLHNQQVFNEAKNKLTKHLETNYYHISREYHYKDIEPRIFVEEMLGENLQDYRFHSFTHIHSQRDSLYTQDSINKNPTNLDHKDKIDSQKIESYRESMQDSKANLPHTQIGFIQIANHTHTKNTLYDEKWEILPIAYLNMRGEPTNKPTKLPLMLQIAKALAAPLSYVRVDLYSIQNRVYVGELTFTPNGGTARFTPQEWDKNFGDMWAHQSSIESIREQKRDTKSYKGMQ

Secondary structure (DSSP, 8-state):
-EEESS-SS--B--S-HHHHHH-HHHHHHHHHHHHHHHT--THHHH--GGGTTPPP-EEE-----SSPPEEEEEEEE-----TTSS--GGGG--------TT----HHHHHHHHHHHHHGGGSS--EEEEEEEEE-TTSSEEEEE-TT-PBPS-EESBEE----PPPTTHHHHHHHHHHHHTTSSEEEEEEEEETTEEEEEEEESSGGGG---EESTHHHHHHHHHT---SSHHHHHHHHHHTTSSSS--

InterPro domains:
  IPR029465 TupA-like ATPgrasp protein [PF14305] (2-79)
  IPR029465 TupA-like ATPgrasp protein [PF14305] (117-226)

Foldseek 3Di:
DKAKDQDPPLDDDDPDPVCCVPPPVNVVVNVVSNVVVQPDQCCVVPVPVVSRPDRIDMDDDDDQDPPFWKKKFWKAWADAPPPPPPPDVVPPPDDPPDDDPDDDPDPVVVVVVVVVVVVCPVPQTDMAGPWIWTADPVNQAIWIAHLVRHTDPKGKQHHHDDRDDDQPCSVVVVVVQRVVCRVPRIWIWIWTDDDPDIDTDDIHPQPPVVPMAMVVRVVVVVVVVSSDNPDDPVVVVVVVVVVVVPPPDD

Radius of gyration: 23.76 Å; chains: 1; bounding box: 54×48×84 Å